Protein AF-A0A8S3RM75-F1 (afdb_monomer_lite)

Structure (mmCIF, N/CA/C/O backbone):
data_AF-A0A8S3RM75-F1
#
_entry.id   AF-A0A8S3RM75-F1
#
loop_
_atom_site.group_PDB
_atom_site.id
_atom_site.type_symbol
_atom_site.label_atom_id
_atom_site.label_alt_id
_atom_site.label_comp_id
_atom_site.label_asym_id
_atom_site.label_entity_id
_atom_site.label_seq_id
_atom_site.pdbx_PDB_ins_code
_atom_site.Cartn_x
_atom_site.Cartn_y
_atom_site.Cartn_z
_atom_site.occupancy
_atom_site.B_iso_or_equiv
_atom_site.auth_seq_id
_atom_site.auth_comp_id
_atom_site.auth_asym_id
_atom_site.auth_atom_id
_atom_site.pdbx_PDB_model_num
ATOM 1 N N . MET A 1 1 ? 49.505 -26.126 -77.602 1.00 36.19 1 MET A N 1
ATOM 2 C CA . MET A 1 1 ? 48.313 -25.253 -77.655 1.00 36.19 1 MET A CA 1
ATOM 3 C C . MET A 1 1 ? 48.632 -23.979 -76.898 1.00 36.19 1 MET A C 1
ATOM 5 O O . MET A 1 1 ? 48.982 -24.047 -75.727 1.00 36.19 1 MET A O 1
ATOM 9 N N . ASN A 1 2 ? 48.641 -22.866 -77.628 1.00 27.34 2 ASN A N 1
ATOM 10 C CA . ASN A 1 2 ? 49.117 -21.556 -77.194 1.00 27.34 2 ASN A CA 1
ATOM 11 C C . ASN A 1 2 ? 48.317 -21.033 -75.998 1.00 27.34 2 ASN A C 1
ATOM 13 O O . ASN A 1 2 ? 47.101 -20.879 -76.086 1.00 27.34 2 ASN A O 1
ATOM 17 N N . ARG A 1 3 ? 49.011 -20.732 -74.896 1.00 32.75 3 ARG A N 1
ATOM 18 C CA . ARG A 1 3 ? 48.479 -19.876 -73.835 1.00 32.75 3 ARG A CA 1
ATOM 19 C C . ARG A 1 3 ? 48.578 -18.444 -74.331 1.00 32.75 3 ARG A C 1
ATOM 21 O O . ARG A 1 3 ? 49.655 -17.859 -74.346 1.00 32.75 3 ARG A O 1
ATOM 28 N N . THR A 1 4 ? 47.458 -17.922 -74.801 1.00 29.19 4 THR A N 1
ATOM 29 C CA . THR A 1 4 ? 47.320 -16.522 -75.182 1.00 29.19 4 THR A CA 1
ATOM 30 C C . THR A 1 4 ? 47.395 -15.688 -73.907 1.00 29.19 4 THR A C 1
ATOM 32 O O . THR A 1 4 ? 46.427 -15.593 -73.157 1.00 29.19 4 THR A O 1
ATOM 35 N N . GLU A 1 5 ? 48.566 -15.124 -73.627 1.00 35.59 5 GLU A N 1
ATOM 36 C CA . GLU A 1 5 ? 48.730 -14.087 -72.613 1.00 35.59 5 GLU A CA 1
ATOM 37 C C . GLU A 1 5 ? 47.936 -12.858 -73.064 1.00 35.59 5 GLU A C 1
ATOM 39 O O . GLU A 1 5 ? 48.345 -12.100 -73.943 1.00 35.59 5 GLU A O 1
ATOM 44 N N . HIS A 1 6 ? 46.746 -12.674 -72.495 1.00 33.03 6 HIS A N 1
ATOM 45 C CA . HIS A 1 6 ? 46.029 -11.410 -72.580 1.00 33.03 6 HIS A CA 1
ATOM 46 C C . HIS A 1 6 ? 46.728 -10.408 -71.666 1.00 33.03 6 HIS A C 1
ATOM 48 O O . HIS A 1 6 ? 46.368 -10.222 -70.505 1.00 33.03 6 HIS A O 1
ATOM 54 N N . ILE A 1 7 ? 47.763 -9.768 -72.209 1.00 32.81 7 ILE A N 1
ATOM 55 C CA . ILE A 1 7 ? 48.324 -8.542 -71.654 1.00 32.81 7 ILE A CA 1
ATOM 56 C C . ILE A 1 7 ? 47.269 -7.456 -71.868 1.00 32.81 7 ILE A C 1
ATOM 58 O O . ILE A 1 7 ? 47.219 -6.790 -72.901 1.00 32.81 7 ILE A O 1
ATOM 62 N N . ILE A 1 8 ? 46.383 -7.303 -70.887 1.00 35.50 8 ILE A N 1
ATOM 63 C CA . ILE A 1 8 ? 45.520 -6.133 -70.796 1.00 35.50 8 ILE A CA 1
ATOM 64 C C . ILE A 1 8 ? 46.439 -4.969 -70.418 1.00 35.50 8 ILE A C 1
ATOM 66 O O . ILE A 1 8 ? 46.885 -4.853 -69.276 1.00 35.50 8 ILE A O 1
ATOM 70 N N . ILE A 1 9 ? 46.757 -4.113 -71.390 1.00 36.91 9 ILE A N 1
ATOM 71 C CA . ILE A 1 9 ? 47.415 -2.828 -71.143 1.00 36.91 9 ILE A CA 1
ATOM 72 C C . ILE A 1 9 ? 46.389 -1.942 -70.424 1.00 36.91 9 ILE A C 1
ATOM 74 O O . ILE A 1 9 ? 45.622 -1.214 -71.050 1.00 36.91 9 ILE A O 1
ATOM 78 N N . MET A 1 10 ? 46.320 -2.055 -69.095 1.00 39.50 10 MET A N 1
ATOM 79 C CA . MET A 1 10 ? 45.480 -1.198 -68.260 1.00 39.50 10 MET A CA 1
ATOM 80 C C . MET A 1 10 ? 46.246 0.064 -67.871 1.00 39.50 10 MET A C 1
ATOM 82 O O . MET A 1 10 ? 47.375 0.025 -67.384 1.00 39.50 10 MET A O 1
ATOM 86 N N . ASN A 1 11 ? 45.590 1.194 -68.107 1.00 36.31 11 ASN A N 1
ATOM 87 C CA . ASN A 1 11 ? 46.058 2.544 -67.836 1.00 36.31 11 ASN A CA 1
ATOM 88 C C . ASN A 1 11 ? 46.536 2.681 -66.371 1.00 36.31 11 ASN A C 1
ATOM 90 O O . ASN A 1 11 ? 45.798 2.380 -65.436 1.00 36.31 11 ASN A O 1
ATOM 94 N N . VAL A 1 12 ? 47.778 3.129 -66.164 1.00 42.06 12 VAL A N 1
ATOM 95 C CA . VAL A 1 12 ? 48.556 2.998 -64.905 1.00 42.06 12 VAL A CA 1
ATOM 96 C C . VAL A 1 12 ? 48.088 3.935 -63.775 1.00 42.06 12 VAL A C 1
ATOM 98 O O . VAL A 1 12 ? 48.663 3.968 -62.688 1.00 42.06 12 VAL A O 1
ATOM 101 N N . ASN A 1 13 ? 46.996 4.669 -63.955 1.00 46.19 13 ASN A N 1
ATOM 102 C CA . ASN A 1 13 ? 46.510 5.590 -62.936 1.00 46.19 13 ASN A CA 1
ATOM 103 C C . ASN A 1 13 ? 45.417 4.943 -62.076 1.00 46.19 13 ASN A C 1
ATOM 105 O O . ASN A 1 13 ? 44.232 5.201 -62.248 1.00 46.19 13 ASN A O 1
ATOM 109 N N . LYS A 1 14 ? 45.898 4.179 -61.081 1.00 55.38 14 LYS A N 1
ATOM 110 C CA . LYS A 1 14 ? 45.198 3.628 -59.902 1.00 55.38 14 LYS A CA 1
ATOM 111 C C . LYS A 1 14 ? 44.323 2.389 -60.171 1.00 55.38 14 LYS A C 1
ATOM 113 O O . LYS A 1 14 ? 43.142 2.486 -60.475 1.00 55.38 14 LYS A O 1
ATOM 118 N N . PHE A 1 15 ? 44.912 1.207 -59.979 1.00 58.75 15 PHE A N 1
ATOM 119 C CA . PHE A 1 15 ? 44.198 -0.073 -59.964 1.00 58.75 15 PHE A CA 1
ATOM 120 C C . PHE A 1 15 ? 43.563 -0.303 -58.583 1.00 58.75 15 PHE A C 1
ATOM 122 O O . PHE A 1 15 ? 44.278 -0.343 -57.579 1.00 58.75 15 PHE A O 1
ATOM 129 N N . TYR A 1 16 ? 42.239 -0.454 -58.542 1.00 64.81 16 TYR A N 1
ATOM 130 C CA . TYR A 1 16 ? 41.467 -0.733 -57.334 1.00 64.81 16 TYR A CA 1
ATOM 131 C C . TYR A 1 16 ? 40.739 -2.068 -57.502 1.00 64.81 16 TYR A C 1
ATOM 133 O O . TYR A 1 16 ? 39.819 -2.168 -58.309 1.00 64.81 16 TYR A O 1
ATOM 141 N N . ALA A 1 17 ? 41.132 -3.082 -56.737 1.00 67.62 17 ALA A N 1
ATOM 142 C CA . ALA A 1 17 ? 40.442 -4.370 -56.712 1.00 67.62 17 ALA A CA 1
ATOM 143 C C . ALA A 1 17 ? 40.294 -4.853 -55.271 1.00 67.62 17 ALA A C 1
ATOM 145 O O . ALA A 1 17 ? 41.175 -4.617 -54.436 1.00 67.62 17 ALA A O 1
ATOM 146 N N . GLN A 1 18 ? 39.191 -5.530 -54.967 1.00 75.25 18 GLN A N 1
ATOM 147 C CA . GLN A 1 18 ? 39.001 -6.164 -53.667 1.00 75.25 18 GLN A CA 1
ATOM 148 C C . GLN A 1 18 ? 39.421 -7.621 -53.751 1.00 75.25 18 GLN A C 1
ATOM 150 O O . GLN A 1 18 ? 38.983 -8.364 -54.627 1.00 75.25 18 GLN A O 1
ATOM 155 N N . CYS A 1 19 ? 40.295 -8.015 -52.831 1.00 81.56 19 CYS A N 1
ATOM 156 C CA . CYS A 1 19 ? 40.658 -9.407 -52.637 1.00 81.56 19 CYS A CA 1
ATOM 157 C C . CYS A 1 19 ? 39.540 -10.078 -51.838 1.00 81.56 19 CYS A C 1
ATOM 159 O O . CYS A 1 19 ? 39.381 -9.786 -50.652 1.00 81.56 19 CYS A O 1
ATOM 161 N N . VAL A 1 20 ? 38.782 -10.971 -52.477 1.00 78.69 20 VAL A N 1
ATOM 162 C CA . VAL A 1 20 ? 37.609 -11.624 -51.871 1.00 78.69 20 VAL A CA 1
ATOM 163 C C . VAL A 1 20 ? 38.023 -12.503 -50.688 1.00 78.69 20 VAL A C 1
ATOM 165 O O . VAL A 1 20 ? 37.346 -12.532 -49.669 1.00 78.69 20 VAL A O 1
ATOM 168 N N . SER A 1 21 ? 39.189 -13.152 -50.764 1.00 80.94 21 SER A N 1
ATOM 169 C CA . SER A 1 21 ? 39.693 -14.031 -49.698 1.00 80.94 21 SER A CA 1
ATOM 170 C C . SER A 1 21 ? 40.115 -13.309 -48.419 1.00 80.94 21 SER A C 1
ATOM 172 O O . SER A 1 21 ? 40.226 -13.946 -47.379 1.00 80.94 21 SER A O 1
ATOM 174 N N . THR A 1 22 ? 40.405 -12.007 -48.483 1.00 79.94 22 THR A N 1
ATOM 175 C CA . THR A 1 22 ? 40.829 -11.230 -47.303 1.00 79.94 22 THR A CA 1
ATOM 176 C C . THR A 1 22 ? 39.875 -10.097 -46.964 1.00 79.94 22 THR A C 1
ATOM 178 O O . THR A 1 22 ? 40.182 -9.324 -46.065 1.00 79.94 22 THR A O 1
ATOM 181 N N . ASP A 1 23 ? 38.795 -9.953 -47.732 1.00 76.81 23 ASP A N 1
ATOM 182 C CA . ASP A 1 23 ? 37.805 -8.882 -47.632 1.00 76.81 23 ASP A CA 1
ATOM 183 C C . ASP A 1 23 ? 38.414 -7.468 -47.512 1.00 76.81 23 ASP A C 1
ATOM 185 O O . ASP A 1 23 ? 38.009 -6.632 -46.710 1.00 76.81 23 ASP A O 1
ATOM 189 N N . MET A 1 24 ? 39.469 -7.203 -48.294 1.00 76.19 24 MET A N 1
ATOM 190 C CA . MET A 1 24 ? 40.194 -5.928 -48.255 1.00 76.19 24 MET A CA 1
ATOM 191 C C . MET A 1 24 ? 40.410 -5.354 -49.650 1.00 76.19 24 MET A C 1
ATOM 193 O O . MET A 1 24 ? 40.792 -6.061 -50.588 1.00 76.19 24 MET A O 1
ATOM 197 N N . VAL A 1 25 ? 40.262 -4.033 -49.755 1.00 75.19 25 VAL A N 1
ATOM 198 C CA . VAL A 1 25 ? 40.605 -3.260 -50.952 1.00 75.19 25 VAL A CA 1
ATOM 199 C C . VAL A 1 25 ? 42.125 -3.155 -51.095 1.00 75.19 25 VAL A C 1
ATOM 201 O O . VAL A 1 25 ? 42.833 -2.790 -50.153 1.00 75.19 25 VAL A O 1
ATOM 204 N N . ARG A 1 26 ? 42.645 -3.444 -52.291 1.00 74.19 26 ARG A N 1
ATOM 205 C CA . ARG A 1 26 ? 44.071 -3.354 -52.626 1.00 74.19 26 ARG A CA 1
ATOM 206 C C . ARG A 1 26 ? 44.306 -2.291 -53.702 1.00 74.19 26 ARG A C 1
ATOM 208 O O . ARG A 1 26 ? 43.559 -2.191 -54.668 1.00 74.19 26 ARG A O 1
ATOM 215 N N . PHE A 1 27 ? 45.368 -1.507 -53.509 1.00 60.34 27 PHE A N 1
ATOM 216 C CA . PHE A 1 27 ? 45.660 -0.282 -54.273 1.00 60.34 27 PHE A CA 1
ATOM 217 C C . PHE A 1 27 ? 46.875 -0.382 -55.206 1.00 60.34 27 PHE A C 1
ATOM 219 O O . PHE A 1 27 ? 47.250 0.597 -55.851 1.00 60.34 27 PHE A O 1
ATOM 226 N N . GLN A 1 28 ? 47.557 -1.529 -55.246 1.00 63.09 28 GLN A N 1
ATOM 227 C CA . GLN A 1 28 ? 48.797 -1.677 -56.004 1.00 63.09 28 GLN A CA 1
ATOM 228 C C . GLN A 1 28 ? 48.881 -3.043 -56.670 1.00 63.09 28 GLN A C 1
ATOM 230 O O . GLN A 1 28 ? 48.746 -4.072 -56.005 1.00 63.09 28 GLN A O 1
ATOM 235 N N . LEU A 1 29 ? 49.219 -3.033 -57.963 1.00 65.81 29 LEU A N 1
ATOM 236 C CA . LEU A 1 29 ? 49.441 -4.229 -58.777 1.00 65.81 29 LEU A CA 1
ATOM 237 C C . LEU A 1 29 ? 50.431 -5.192 -58.104 1.00 65.81 29 LEU A C 1
ATOM 239 O O . LEU A 1 29 ? 50.182 -6.386 -58.065 1.00 65.81 29 LEU A O 1
ATOM 243 N N . LYS A 1 30 ? 51.481 -4.666 -57.450 1.00 66.69 30 LYS A N 1
ATOM 244 C CA . LYS A 1 30 ? 52.469 -5.472 -56.713 1.00 66.69 30 LYS A CA 1
ATOM 245 C C . LYS A 1 30 ? 51.858 -6.355 -55.623 1.00 66.69 30 LYS A C 1
ATOM 247 O O . LYS A 1 30 ? 52.369 -7.440 -55.398 1.00 66.69 30 LYS A O 1
ATOM 252 N N . CYS A 1 31 ? 50.801 -5.918 -54.939 1.00 68.12 31 CYS A N 1
ATOM 253 C CA . CYS A 1 31 ? 50.149 -6.713 -53.892 1.00 68.12 31 CYS A CA 1
ATOM 254 C C . CYS A 1 31 ? 49.250 -7.807 -54.493 1.00 68.12 31 CYS A C 1
ATOM 256 O O . CYS A 1 31 ? 49.208 -8.925 -53.986 1.00 68.12 31 CYS A O 1
ATOM 258 N N . VAL A 1 32 ? 48.596 -7.493 -55.615 1.00 66.19 32 VAL A N 1
ATOM 259 C CA . VAL A 1 32 ? 47.771 -8.423 -56.402 1.00 66.19 32 VAL A CA 1
ATOM 260 C C . VAL A 1 32 ? 48.637 -9.519 -57.027 1.00 66.19 32 VAL A C 1
ATOM 262 O O . VAL A 1 32 ? 48.288 -10.687 -56.953 1.00 66.19 32 VAL A O 1
ATOM 265 N N . THR A 1 33 ? 49.804 -9.169 -57.573 1.00 67.69 33 THR A N 1
ATOM 266 C CA . THR A 1 33 ? 50.677 -10.096 -58.309 1.00 67.69 33 THR A CA 1
ATOM 267 C C . THR A 1 33 ? 51.739 -10.793 -57.453 1.00 67.69 33 THR A C 1
ATOM 269 O O . THR A 1 33 ? 52.524 -11.556 -58.004 1.00 67.69 33 THR A O 1
ATOM 272 N N . SER A 1 34 ? 51.822 -10.531 -56.140 1.00 74.56 34 SER A N 1
ATOM 273 C CA . SER A 1 34 ? 52.778 -11.214 -55.245 1.00 74.56 34 SER A CA 1
ATOM 274 C C . SER A 1 34 ? 52.081 -11.933 -54.092 1.00 74.56 34 SER A C 1
ATOM 276 O O . SER A 1 34 ? 51.972 -13.153 -54.104 1.00 74.56 34 SER A O 1
ATOM 278 N N . THR A 1 35 ? 51.568 -11.191 -53.113 1.00 69.50 35 THR A N 1
ATOM 279 C CA . THR A 1 35 ? 50.985 -11.732 -51.878 1.00 69.50 35 THR A CA 1
ATOM 280 C C . THR A 1 35 ? 49.595 -12.327 -52.062 1.00 69.50 35 THR A C 1
ATOM 282 O O . THR A 1 35 ? 49.192 -13.175 -51.274 1.00 69.50 35 THR A O 1
ATOM 285 N N . HIS A 1 36 ? 48.863 -11.892 -53.085 1.00 72.75 36 HIS A N 1
ATOM 286 C CA . HIS A 1 36 ? 47.494 -12.333 -53.351 1.00 72.75 36 HIS A CA 1
ATOM 287 C C . HIS A 1 36 ? 47.322 -12.913 -54.760 1.00 72.75 36 HIS A C 1
ATOM 289 O O . HIS A 1 36 ? 46.214 -12.940 -55.279 1.00 72.75 36 HIS A O 1
ATOM 295 N N . TYR A 1 37 ? 48.408 -13.402 -55.368 1.00 74.25 37 TYR A N 1
ATOM 296 C CA . TYR A 1 37 ? 48.423 -13.907 -56.746 1.00 74.25 37 TYR A CA 1
ATOM 297 C C . TYR A 1 37 ? 47.394 -15.022 -57.010 1.00 74.25 37 TYR A C 1
ATOM 299 O O . TYR A 1 37 ? 46.843 -15.103 -58.104 1.00 74.25 37 TYR A O 1
ATOM 307 N N . THR A 1 38 ? 47.110 -15.861 -56.012 1.00 77.88 38 THR A N 1
ATOM 308 C CA . THR A 1 38 ? 46.146 -16.968 -56.115 1.00 77.88 38 THR A CA 1
ATOM 309 C C . THR A 1 38 ? 44.732 -16.601 -55.669 1.00 77.88 38 THR A C 1
ATOM 311 O O . THR A 1 38 ? 43.843 -17.450 -55.711 1.00 77.88 38 THR A O 1
ATOM 314 N N . HIS A 1 39 ? 44.506 -15.376 -55.192 1.00 80.69 39 HIS A N 1
ATOM 315 C CA . HIS A 1 39 ? 43.221 -14.999 -54.620 1.00 80.69 39 HIS A CA 1
ATOM 316 C C . HIS A 1 39 ? 42.253 -14.519 -55.714 1.00 80.69 39 HIS A C 1
ATOM 318 O O . HIS A 1 39 ? 42.669 -13.814 -56.634 1.00 80.69 39 HIS A O 1
ATOM 324 N N . PRO A 1 40 ? 40.953 -14.848 -55.622 1.00 75.38 40 PRO A N 1
ATOM 325 C CA . PRO A 1 40 ? 39.934 -14.235 -56.459 1.00 75.38 40 PRO A CA 1
ATOM 326 C C . PRO A 1 40 ? 39.806 -12.737 -56.151 1.00 75.38 40 PRO A C 1
ATOM 328 O O . PRO A 1 40 ? 39.724 -12.320 -54.989 1.00 75.38 40 PRO A O 1
ATOM 331 N N . PHE A 1 41 ? 39.763 -11.936 -57.215 1.00 75.25 41 PHE A N 1
ATOM 332 C CA . PHE A 1 41 ? 39.537 -10.497 -57.152 1.00 75.25 41 PHE A CA 1
ATOM 333 C C . PHE A 1 41 ? 38.218 -10.140 -57.817 1.00 75.25 41 PHE A C 1
ATOM 335 O O . PHE A 1 41 ? 37.851 -10.714 -58.841 1.00 75.25 41 PHE A O 1
ATOM 342 N N . SER A 1 42 ? 37.547 -9.149 -57.250 1.00 77.56 42 SER A N 1
ATOM 343 C CA . SER A 1 42 ? 36.308 -8.596 -57.783 1.00 77.56 42 SER A CA 1
ATOM 344 C C . SER A 1 42 ? 36.468 -7.106 -58.047 1.00 77.56 42 SER A C 1
ATOM 346 O O . SER A 1 42 ? 37.302 -6.430 -57.425 1.00 77.56 42 SER A O 1
ATOM 348 N N . GLU A 1 43 ? 35.664 -6.596 -58.978 1.00 77.56 43 GLU A N 1
ATOM 349 C CA . GLU A 1 43 ? 35.652 -5.178 -59.298 1.00 77.56 43 GLU A CA 1
ATOM 350 C C . GLU A 1 43 ? 35.151 -4.377 -58.090 1.00 77.56 43 GLU A C 1
ATOM 352 O O . GLU A 1 43 ? 34.126 -4.688 -57.479 1.00 77.56 43 GLU A O 1
ATOM 357 N N . ILE A 1 44 ? 35.905 -3.344 -57.709 1.00 76.69 44 ILE A 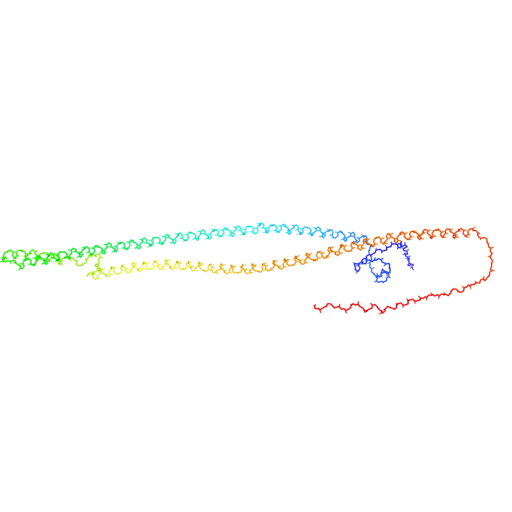N 1
ATOM 358 C CA . ILE A 1 44 ? 35.609 -2.572 -56.499 1.00 76.69 44 ILE A CA 1
ATOM 359 C C . ILE A 1 44 ? 34.265 -1.840 -56.593 1.00 76.69 44 ILE A C 1
ATOM 361 O O . ILE A 1 44 ? 33.600 -1.635 -55.584 1.00 76.69 44 ILE A O 1
ATOM 365 N N . THR A 1 45 ? 33.868 -1.441 -57.800 1.00 75.94 45 THR A N 1
ATOM 366 C CA . THR A 1 45 ? 32.624 -0.719 -58.086 1.00 75.94 45 THR A CA 1
ATOM 367 C C . THR A 1 45 ? 31.413 -1.566 -57.705 1.00 75.94 45 THR A C 1
ATOM 369 O O . THR A 1 45 ? 30.551 -1.093 -56.965 1.00 75.94 45 THR A O 1
ATOM 372 N N . GLU A 1 46 ? 31.390 -2.834 -58.115 1.00 77.56 46 GLU A N 1
ATOM 373 C CA . GLU A 1 46 ? 30.315 -3.779 -57.807 1.00 77.56 46 GLU A CA 1
ATOM 374 C C . GLU A 1 46 ? 30.217 -4.079 -56.307 1.00 77.56 46 GLU A C 1
ATOM 376 O O . GLU A 1 46 ? 29.120 -4.061 -55.742 1.00 77.56 46 GLU A O 1
ATOM 381 N N . ILE A 1 47 ? 31.351 -4.288 -55.625 1.00 77.81 47 ILE A N 1
ATOM 382 C CA . ILE A 1 47 ? 31.320 -4.580 -54.185 1.00 77.81 47 ILE A CA 1
ATOM 383 C C . ILE A 1 47 ? 30.943 -3.348 -53.369 1.00 77.81 47 ILE A C 1
ATOM 385 O O . ILE A 1 47 ? 30.146 -3.459 -52.442 1.00 77.81 47 ILE A O 1
ATOM 389 N N . VAL A 1 48 ? 31.428 -2.158 -53.732 1.00 79.75 48 VAL A N 1
ATOM 390 C CA . VAL A 1 48 ? 31.018 -0.916 -53.063 1.00 79.75 48 VAL A CA 1
ATOM 391 C C . VAL A 1 48 ? 29.513 -0.691 -53.209 1.00 79.75 48 VAL A C 1
ATOM 393 O O . VAL A 1 48 ? 28.870 -0.289 -52.241 1.00 79.75 48 VAL A O 1
ATOM 396 N N . VAL A 1 49 ? 28.925 -0.973 -54.377 1.00 82.75 49 VAL A N 1
ATOM 397 C CA . VAL A 1 49 ? 27.467 -0.894 -54.569 1.00 82.75 49 VAL A CA 1
ATOM 398 C C . VAL A 1 49 ? 26.744 -1.916 -53.687 1.00 82.75 49 VAL A C 1
ATOM 400 O O . VAL A 1 49 ? 25.797 -1.544 -52.992 1.00 82.75 49 VAL A O 1
ATOM 403 N N . LYS A 1 50 ? 27.212 -3.169 -53.652 1.00 84.44 50 LYS A N 1
ATOM 404 C CA . LYS A 1 50 ? 26.616 -4.241 -52.841 1.00 84.44 50 LYS A CA 1
ATOM 405 C C . LYS A 1 50 ? 26.692 -3.960 -51.336 1.00 84.44 50 LYS A C 1
ATOM 407 O O . LYS A 1 50 ? 25.680 -4.063 -50.648 1.00 84.44 50 LYS A O 1
ATOM 412 N N . GLU A 1 51 ? 27.851 -3.554 -50.825 1.00 83.44 51 GLU A N 1
ATOM 413 C CA . GLU A 1 51 ? 28.034 -3.220 -49.407 1.00 83.44 51 GLU A CA 1
ATOM 414 C C . GLU A 1 51 ? 27.274 -1.951 -49.019 1.00 83.44 51 GLU A C 1
ATOM 416 O O . GLU A 1 51 ? 26.686 -1.887 -47.942 1.00 83.44 51 GLU A O 1
ATOM 421 N N . ARG A 1 52 ? 27.190 -0.954 -49.911 1.00 87.81 52 ARG A N 1
ATOM 422 C CA . ARG A 1 52 ? 26.357 0.232 -49.676 1.00 87.81 52 ARG A CA 1
ATOM 423 C C . ARG A 1 52 ? 24.873 -0.123 -49.604 1.00 87.81 52 ARG A C 1
ATOM 425 O O . ARG A 1 52 ? 24.167 0.440 -48.769 1.00 87.81 52 ARG A O 1
ATOM 432 N N . GLN A 1 53 ? 24.407 -1.041 -50.448 1.00 90.62 53 GLN A N 1
ATOM 433 C CA . GLN A 1 53 ? 23.029 -1.525 -50.418 1.00 90.62 53 GLN A CA 1
ATOM 434 C C . GLN A 1 53 ? 22.743 -2.307 -49.128 1.00 90.62 53 GLN A C 1
ATOM 436 O O . GLN A 1 53 ? 21.783 -1.991 -48.432 1.00 90.62 53 GLN A O 1
ATOM 441 N N . LYS A 1 54 ? 23.633 -3.225 -48.738 1.00 91.12 54 LYS A N 1
ATOM 442 C CA . LYS A 1 54 ? 23.543 -3.968 -47.472 1.00 91.12 54 LYS A CA 1
ATOM 443 C C . LYS A 1 54 ? 23.560 -3.043 -46.251 1.00 91.12 54 LYS A C 1
ATOM 445 O O . LYS A 1 54 ? 22.768 -3.207 -45.329 1.00 91.12 54 LYS A O 1
ATOM 450 N N . ALA A 1 55 ? 24.424 -2.028 -46.246 1.00 87.62 55 ALA A N 1
ATOM 451 C CA . ALA A 1 55 ? 24.454 -1.022 -45.188 1.00 87.62 55 ALA A CA 1
ATOM 452 C C . ALA A 1 55 ? 23.147 -0.217 -45.130 1.00 87.62 55 ALA A C 1
ATOM 454 O O . ALA A 1 55 ? 22.663 0.082 -44.041 1.00 87.62 55 ALA A O 1
ATOM 455 N N . LYS A 1 56 ? 22.555 0.110 -46.286 1.00 91.38 56 LYS A N 1
ATOM 456 C CA . LYS A 1 56 ? 21.261 0.797 -46.360 1.00 91.38 56 LYS A CA 1
ATOM 457 C C . LYS A 1 56 ? 20.134 -0.064 -45.782 1.00 91.38 56 LYS A C 1
ATOM 459 O O . LYS A 1 56 ? 19.350 0.447 -44.992 1.00 91.38 56 LYS A O 1
ATOM 464 N N . GLU A 1 57 ? 20.087 -1.347 -46.128 1.00 93.56 57 GLU A N 1
ATOM 465 C CA . GLU A 1 57 ? 19.115 -2.309 -45.588 1.00 93.56 57 GLU A CA 1
ATOM 466 C C . GLU A 1 57 ? 19.256 -2.462 -44.069 1.00 93.56 57 GLU A C 1
ATOM 468 O O . GLU A 1 57 ? 18.271 -2.318 -43.348 1.00 93.56 57 GLU A O 1
ATOM 473 N N . ASN A 1 58 ? 20.485 -2.623 -43.566 1.00 91.06 58 ASN A N 1
ATOM 474 C CA . ASN A 1 58 ? 20.752 -2.697 -42.127 1.00 91.06 58 ASN A CA 1
ATOM 475 C C . ASN A 1 58 ? 20.329 -1.419 -41.384 1.00 91.06 58 ASN A C 1
ATOM 477 O O . ASN A 1 58 ? 19.821 -1.491 -40.267 1.00 91.06 58 ASN A O 1
ATOM 481 N N . ILE A 1 59 ? 20.549 -0.239 -41.977 1.00 90.94 59 ILE A N 1
ATOM 482 C CA . ILE A 1 59 ? 20.127 1.037 -41.383 1.00 90.94 59 ILE A CA 1
ATOM 483 C C . ILE A 1 59 ? 18.600 1.126 -41.319 1.00 90.94 59 ILE A C 1
ATOM 485 O O . ILE A 1 59 ? 18.075 1.563 -40.299 1.00 90.94 59 ILE A O 1
ATOM 489 N N . GLU A 1 60 ? 17.887 0.718 -42.370 1.00 91.44 60 GLU A N 1
ATOM 490 C CA . GLU A 1 60 ? 16.420 0.701 -42.354 1.00 91.44 60 GLU A CA 1
ATOM 491 C C . GLU A 1 60 ? 15.871 -0.298 -41.326 1.00 91.44 60 GLU A C 1
ATOM 493 O O . GLU A 1 60 ? 14.973 0.044 -40.561 1.00 91.44 60 GLU A O 1
ATOM 498 N N . GLU A 1 61 ? 16.466 -1.488 -41.204 1.00 92.00 61 GLU A N 1
ATOM 499 C CA . GLU A 1 61 ? 16.083 -2.448 -40.161 1.00 92.00 61 GLU A CA 1
ATOM 500 C C . GLU A 1 61 ? 16.317 -1.884 -38.748 1.00 92.00 61 GLU A C 1
ATOM 502 O O . GLU A 1 61 ? 15.471 -2.024 -37.861 1.00 92.00 61 GLU A O 1
ATOM 507 N N . LEU A 1 62 ? 17.450 -1.208 -38.523 1.00 90.00 62 LEU A N 1
ATOM 508 C CA . LEU A 1 62 ? 17.749 -0.576 -37.238 1.00 90.00 62 LEU A CA 1
ATOM 509 C C . LEU A 1 62 ? 16.786 0.566 -36.909 1.00 90.00 62 LEU A C 1
ATOM 511 O O . LEU A 1 62 ? 16.402 0.696 -35.748 1.00 90.00 62 LEU A O 1
ATOM 515 N N . LYS A 1 63 ? 16.364 1.361 -37.899 1.00 91.50 63 LYS A N 1
ATOM 516 C CA . LYS A 1 63 ? 15.338 2.396 -37.698 1.00 91.50 63 LYS A CA 1
ATOM 517 C C . LYS A 1 63 ? 14.020 1.785 -37.236 1.00 91.50 63 LYS A C 1
ATOM 519 O O . LYS A 1 63 ? 13.498 2.210 -36.213 1.00 91.50 63 LYS A O 1
ATOM 524 N N . LEU A 1 64 ? 13.553 0.727 -37.904 1.00 91.06 64 LEU A N 1
ATOM 525 C CA . LEU A 1 64 ? 12.330 0.023 -37.505 1.00 91.06 64 LEU A CA 1
ATOM 526 C C . LEU A 1 64 ? 12.423 -0.527 -36.072 1.00 91.06 64 LEU A C 1
ATOM 528 O O . LEU A 1 64 ? 11.462 -0.443 -35.308 1.00 91.06 64 LEU A O 1
ATOM 532 N N . LYS A 1 65 ? 13.588 -1.059 -35.676 1.00 90.06 65 LYS A N 1
ATOM 533 C CA . LYS A 1 65 ? 13.824 -1.516 -34.295 1.00 90.06 65 LYS A CA 1
ATOM 534 C C . LYS A 1 65 ? 13.807 -0.364 -33.292 1.00 90.06 65 LYS A C 1
ATOM 536 O O . LYS A 1 65 ? 13.244 -0.526 -32.213 1.00 90.06 65 LYS A O 1
ATOM 541 N N . ILE A 1 66 ? 14.400 0.781 -33.630 1.00 89.31 66 ILE A N 1
ATOM 542 C CA . ILE A 1 66 ? 14.370 1.979 -32.782 1.00 89.31 66 ILE A CA 1
ATOM 543 C C . ILE A 1 66 ? 12.927 2.462 -32.599 1.00 89.31 66 ILE A C 1
ATOM 545 O O . ILE A 1 66 ? 12.516 2.674 -31.462 1.00 89.31 66 ILE A O 1
ATOM 549 N N . ASP A 1 67 ? 12.138 2.537 -33.671 1.00 89.50 67 ASP A N 1
ATOM 550 C CA . ASP A 1 67 ? 10.736 2.967 -33.606 1.00 89.50 67 ASP A CA 1
ATOM 551 C C . ASP A 1 67 ? 9.887 2.021 -32.737 1.00 89.50 67 ASP A C 1
ATOM 553 O O . ASP A 1 67 ? 9.063 2.461 -31.927 1.00 89.50 67 ASP A O 1
ATOM 557 N N . ALA A 1 68 ? 10.130 0.709 -32.838 1.00 88.69 68 ALA A N 1
ATOM 558 C CA . ALA A 1 68 ? 9.488 -0.285 -31.982 1.00 88.69 68 ALA A CA 1
ATOM 559 C C . ALA A 1 68 ? 9.873 -0.110 -30.502 1.00 88.69 68 ALA A C 1
ATOM 561 O O . ALA A 1 68 ? 9.002 -0.164 -29.631 1.00 88.69 68 ALA A O 1
ATOM 562 N N . ILE A 1 69 ? 11.154 0.145 -30.207 1.00 86.12 69 ILE A N 1
ATOM 563 C CA . ILE A 1 69 ? 11.628 0.421 -28.843 1.00 86.12 69 ILE A CA 1
ATOM 564 C C . ILE A 1 69 ? 10.984 1.698 -28.301 1.00 86.12 69 ILE A C 1
ATOM 566 O O . ILE A 1 69 ? 10.488 1.682 -27.178 1.00 86.12 69 ILE A O 1
ATOM 570 N N . SER A 1 70 ? 10.929 2.777 -29.083 1.00 87.94 70 SER A N 1
ATOM 571 C CA . SER A 1 70 ? 10.283 4.028 -28.669 1.00 87.94 70 SER A CA 1
ATOM 572 C C . SER A 1 70 ? 8.793 3.833 -28.382 1.00 87.94 70 SER A C 1
ATOM 574 O O . SER A 1 70 ? 8.288 4.324 -27.374 1.00 87.94 70 SER A O 1
ATOM 576 N N . THR A 1 71 ? 8.101 3.040 -29.202 1.00 87.88 71 THR A N 1
ATOM 577 C CA . THR A 1 71 ? 6.689 2.696 -28.973 1.00 87.88 71 THR A CA 1
ATOM 578 C C . THR A 1 71 ? 6.507 1.887 -27.684 1.00 87.88 71 THR A C 1
ATOM 580 O O . THR A 1 71 ? 5.589 2.146 -26.904 1.00 87.88 71 THR A O 1
ATOM 583 N N . LEU A 1 72 ? 7.389 0.917 -27.424 1.00 86.19 72 LEU A N 1
ATOM 584 C CA . LEU A 1 72 ? 7.370 0.131 -26.189 1.00 86.19 72 LEU A CA 1
ATOM 585 C C . LEU A 1 72 ? 7.669 0.990 -24.957 1.00 86.19 72 LEU A C 1
ATOM 587 O O . LEU A 1 72 ? 6.991 0.837 -23.945 1.00 86.19 72 LEU A O 1
ATOM 591 N N . GLN A 1 73 ? 8.634 1.906 -25.042 1.00 79.81 73 GLN A N 1
ATOM 592 C CA . GLN A 1 73 ? 8.955 2.844 -23.964 1.00 79.81 73 GLN A CA 1
ATOM 593 C C . GLN A 1 73 ? 7.745 3.705 -23.598 1.00 79.81 73 GLN A C 1
ATOM 595 O O . GLN A 1 73 ? 7.413 3.817 -22.418 1.00 79.81 73 GLN A O 1
ATOM 600 N N . GLU A 1 74 ? 7.041 4.244 -24.595 1.00 86.12 74 GLU A N 1
ATOM 601 C CA . GLU A 1 74 ? 5.852 5.060 -24.349 1.00 86.12 74 GLU A CA 1
ATOM 602 C C . GLU A 1 74 ? 4.701 4.233 -23.764 1.00 86.12 74 GLU A C 1
ATOM 604 O O . GLU A 1 74 ? 4.023 4.670 -22.831 1.00 86.12 74 GLU A O 1
ATOM 609 N N . LYS A 1 75 ? 4.522 2.992 -24.234 1.00 84.75 75 LYS A N 1
ATOM 610 C CA . LYS A 1 75 ? 3.535 2.061 -23.671 1.00 84.75 75 LYS A CA 1
ATOM 611 C C . LYS A 1 75 ? 3.848 1.707 -22.217 1.00 84.75 75 LYS A C 1
ATOM 613 O O . LYS A 1 75 ? 2.939 1.677 -21.394 1.00 84.75 75 LYS A O 1
ATOM 618 N N . VAL A 1 76 ? 5.114 1.469 -21.874 1.00 80.75 76 VAL A N 1
ATOM 619 C CA . VAL A 1 76 ? 5.533 1.217 -20.486 1.00 80.75 76 VAL A CA 1
ATOM 620 C C . VAL A 1 76 ? 5.270 2.437 -19.612 1.00 80.75 76 VAL A C 1
ATOM 622 O O . VAL A 1 76 ? 4.704 2.305 -18.526 1.00 80.75 76 VAL A O 1
ATOM 625 N N . LYS A 1 77 ? 5.607 3.628 -20.109 1.00 80.94 77 LYS A N 1
ATOM 626 C CA . LYS A 1 77 ? 5.403 4.878 -19.384 1.00 80.94 77 LYS A CA 1
ATOM 627 C C . LYS A 1 77 ? 3.932 5.133 -19.063 1.00 80.94 77 LYS A C 1
ATOM 629 O O . LYS A 1 77 ? 3.576 5.284 -17.900 1.00 80.94 77 LYS A O 1
ATOM 634 N N . THR A 1 78 ? 3.085 5.116 -20.083 1.00 78.50 78 THR A N 1
ATOM 635 C CA . THR A 1 78 ? 1.657 5.442 -19.954 1.00 78.50 78 THR A CA 1
ATOM 636 C C . THR A 1 78 ? 0.852 4.299 -19.342 1.00 78.50 78 THR A C 1
ATOM 638 O O . THR A 1 78 ? 0.094 4.476 -18.397 1.00 78.50 78 THR A O 1
ATOM 641 N N . THR A 1 79 ? 1.017 3.077 -19.846 1.00 77.75 79 THR A N 1
ATOM 642 C CA . THR A 1 79 ? 0.144 1.966 -19.449 1.00 77.75 79 THR A CA 1
ATOM 643 C C . THR A 1 79 ? 0.584 1.358 -18.130 1.00 77.75 79 THR A C 1
ATOM 645 O O . THR A 1 79 ? -0.263 0.999 -17.326 1.00 77.75 79 THR A O 1
ATOM 648 N N . HIS A 1 80 ? 1.885 1.221 -17.878 1.00 74.75 80 HIS A N 1
ATOM 649 C CA . HIS A 1 80 ? 2.336 0.530 -16.674 1.00 74.75 80 HIS A CA 1
ATOM 650 C C . HIS A 1 80 ? 2.577 1.492 -15.517 1.00 74.75 80 HIS A C 1
ATOM 652 O O . HIS A 1 80 ? 1.998 1.276 -14.455 1.00 74.75 80 HIS A O 1
ATOM 658 N N . PHE A 1 81 ? 3.348 2.568 -15.699 1.00 71.38 81 PHE A N 1
ATOM 659 C CA . PHE A 1 81 ? 3.648 3.458 -14.572 1.00 71.38 81 PHE A CA 1
ATOM 660 C C . PHE A 1 81 ? 2.453 4.306 -14.139 1.00 71.38 81 PHE A C 1
ATOM 662 O O . PHE A 1 81 ? 2.152 4.334 -12.946 1.00 71.38 81 PHE A O 1
ATOM 669 N N . GLU A 1 82 ? 1.730 4.947 -15.060 1.00 81.44 82 GLU A N 1
ATOM 670 C CA . GLU A 1 82 ? 0.597 5.799 -14.664 1.00 81.44 82 GLU A CA 1
ATOM 671 C C . GLU A 1 82 ? -0.553 4.977 -14.072 1.00 81.44 82 GLU A C 1
ATOM 673 O O . GLU A 1 82 ? -1.114 5.361 -13.046 1.00 81.44 82 GLU A O 1
ATOM 678 N N . GLN A 1 83 ? -0.868 3.806 -14.642 1.00 79.81 83 GLN A N 1
ATOM 679 C CA . GLN A 1 83 ? -1.895 2.929 -14.068 1.00 79.81 83 GLN A CA 1
ATOM 680 C C . GLN A 1 83 ? -1.474 2.356 -12.716 1.00 79.81 83 GLN A C 1
ATOM 682 O O . GLN A 1 83 ? -2.308 2.257 -11.818 1.00 79.81 83 GLN A O 1
ATOM 687 N N . LEU A 1 84 ? -0.202 1.976 -12.549 1.00 79.50 84 LEU A N 1
ATOM 688 C CA . LEU A 1 84 ? 0.301 1.494 -11.264 1.00 79.50 84 LEU A CA 1
ATOM 689 C C . LEU A 1 84 ? 0.240 2.601 -10.208 1.00 79.50 84 LEU A C 1
ATOM 691 O O . LEU A 1 84 ? -0.222 2.354 -9.098 1.00 79.50 84 LEU A O 1
ATOM 695 N N . HIS A 1 85 ? 0.630 3.825 -10.564 1.00 79.25 85 HIS A N 1
ATOM 696 C CA . HIS A 1 85 ? 0.534 4.981 -9.679 1.00 79.25 85 HIS A CA 1
ATOM 697 C C . HIS A 1 85 ? -0.925 5.296 -9.314 1.00 79.25 85 HIS A C 1
ATOM 699 O O . HIS A 1 85 ? -1.235 5.515 -8.145 1.00 79.25 85 HIS A O 1
ATOM 705 N N . ALA A 1 86 ? -1.844 5.253 -10.285 1.00 83.50 86 ALA A N 1
ATOM 706 C CA . ALA A 1 86 ? -3.272 5.447 -10.041 1.00 83.50 86 ALA A CA 1
ATOM 707 C C . ALA A 1 86 ? -3.852 4.370 -9.107 1.00 83.50 86 ALA A C 1
ATOM 709 O O . ALA A 1 86 ? -4.553 4.704 -8.154 1.00 83.50 86 ALA A O 1
ATOM 710 N N . LYS A 1 87 ? -3.513 3.092 -9.324 1.00 82.38 87 LYS A N 1
ATOM 711 C CA . LYS A 1 87 ? -3.932 1.985 -8.448 1.00 82.38 87 LYS A CA 1
ATOM 712 C C . LYS A 1 87 ? -3.335 2.093 -7.047 1.00 82.38 87 LYS A C 1
ATOM 714 O O . LYS A 1 87 ? -4.035 1.844 -6.072 1.00 82.38 87 LYS A O 1
ATOM 719 N N . SER A 1 88 ? -2.064 2.481 -6.943 1.00 84.38 88 SER A N 1
ATOM 720 C CA . SER A 1 88 ? -1.401 2.722 -5.658 1.00 84.38 88 SER A CA 1
ATOM 721 C C . SER A 1 88 ? -2.121 3.820 -4.875 1.00 84.38 88 SER A C 1
ATOM 723 O O . SER A 1 88 ? -2.502 3.612 -3.726 1.00 84.38 88 SER A O 1
ATOM 725 N N . LYS A 1 89 ? -2.428 4.945 -5.533 1.00 90.12 89 LYS A N 1
ATOM 726 C CA . LYS A 1 89 ? -3.191 6.045 -4.937 1.00 90.12 89 LYS A CA 1
ATOM 727 C C . LYS A 1 89 ? -4.577 5.601 -4.453 1.00 90.12 89 LYS A C 1
ATOM 729 O O . LYS A 1 89 ? -4.931 5.890 -3.318 1.00 90.12 89 LYS A O 1
ATOM 734 N N . GLN A 1 90 ? -5.318 4.847 -5.268 1.00 89.19 90 GLN A N 1
ATOM 735 C CA . GLN A 1 90 ? -6.623 4.296 -4.872 1.00 89.19 90 GLN A CA 1
ATOM 736 C C . GLN A 1 90 ? -6.523 3.364 -3.657 1.00 89.19 90 GLN A C 1
ATOM 738 O O . GLN A 1 90 ? -7.393 3.383 -2.791 1.00 89.19 90 GLN A O 1
ATOM 743 N N . CYS A 1 91 ? -5.466 2.552 -3.580 1.00 83.88 91 CYS A N 1
ATOM 744 C CA . CYS A 1 91 ? -5.234 1.664 -2.444 1.00 83.88 91 CYS A CA 1
ATOM 745 C C . CYS A 1 91 ? -4.972 2.458 -1.155 1.00 83.88 91 CYS A C 1
ATOM 747 O O . CYS A 1 91 ? -5.571 2.166 -0.124 1.00 83.88 91 CYS A O 1
ATOM 749 N N . ILE A 1 92 ? -4.135 3.500 -1.228 1.00 79.44 92 ILE A N 1
ATOM 750 C CA . ILE A 1 92 ? -3.850 4.389 -0.091 1.00 79.44 92 ILE A CA 1
ATOM 751 C C . ILE A 1 92 ? -5.134 5.075 0.388 1.00 79.44 92 ILE A C 1
ATOM 753 O O . ILE A 1 92 ? -5.452 5.008 1.573 1.00 79.44 92 ILE A O 1
ATOM 757 N N . GLU A 1 93 ? -5.915 5.654 -0.527 1.00 89.38 93 GLU A N 1
ATOM 758 C CA . GLU A 1 93 ? -7.198 6.294 -0.201 1.00 89.38 93 GLU A CA 1
ATOM 759 C C . GLU A 1 93 ? -8.175 5.310 0.466 1.00 89.38 93 GLU A C 1
ATOM 761 O O . GLU A 1 93 ? -8.869 5.665 1.420 1.00 89.38 93 GLU A O 1
ATOM 766 N N . HIS A 1 94 ? -8.204 4.052 0.015 1.00 86.56 94 HIS A N 1
ATOM 767 C CA . HIS A 1 94 ? -9.039 3.017 0.621 1.00 86.56 94 HIS A CA 1
ATOM 768 C C . HIS A 1 94 ? -8.578 2.642 2.038 1.00 86.56 94 HIS A C 1
ATOM 770 O O . HIS A 1 94 ? -9.409 2.523 2.938 1.00 86.56 94 HIS A O 1
ATOM 776 N N . ILE A 1 95 ? -7.269 2.500 2.264 1.00 80.38 95 ILE A N 1
ATOM 777 C CA . ILE A 1 95 ? -6.705 2.217 3.594 1.00 80.38 95 ILE A CA 1
ATOM 778 C C . ILE A 1 95 ? -7.013 3.360 4.570 1.00 80.38 95 ILE A C 1
ATOM 780 O O . ILE A 1 95 ? -7.404 3.112 5.713 1.00 80.38 95 ILE A O 1
ATOM 784 N N . GLU A 1 96 ? -6.875 4.611 4.129 1.00 85.19 96 GLU A N 1
ATOM 785 C CA . GLU A 1 96 ? -7.208 5.785 4.941 1.00 85.19 96 GLU A CA 1
ATOM 786 C C . GLU A 1 96 ? -8.699 5.837 5.289 1.00 85.19 96 GLU A C 1
ATOM 788 O O . GLU A 1 96 ? -9.056 6.153 6.426 1.00 85.19 96 GLU A O 1
ATOM 793 N N . PHE A 1 97 ? -9.570 5.499 4.335 1.00 91.31 97 PHE A N 1
ATOM 794 C CA . PHE A 1 97 ? -11.010 5.409 4.561 1.00 91.31 97 PHE A CA 1
ATOM 795 C C . PHE A 1 97 ? -11.352 4.346 5.615 1.00 91.31 97 PHE A C 1
ATOM 797 O O . PHE A 1 97 ? -11.993 4.660 6.615 1.00 91.31 97 PHE A O 1
ATOM 804 N N . VAL A 1 98 ? -10.846 3.118 5.454 1.00 84.31 98 VAL A N 1
ATOM 805 C CA . VAL A 1 98 ? -11.075 2.024 6.415 1.00 84.31 98 VAL A CA 1
ATOM 806 C C . VAL A 1 98 ? -10.536 2.380 7.804 1.00 84.31 98 VAL A C 1
ATOM 808 O O . VAL A 1 98 ? -11.176 2.088 8.812 1.00 84.31 98 VAL A O 1
ATOM 811 N N . SER A 1 99 ? -9.387 3.056 7.875 1.00 80.06 99 SER A N 1
ATOM 812 C CA . SER A 1 99 ? -8.808 3.505 9.147 1.00 80.06 99 SER A CA 1
ATOM 813 C C . SER A 1 99 ? -9.711 4.510 9.870 1.00 80.06 99 SER A C 1
ATOM 815 O O . SER A 1 99 ? -9.895 4.404 11.083 1.00 80.06 99 SER A O 1
ATOM 817 N N . LYS A 1 100 ? -10.319 5.452 9.136 1.00 89.81 100 LYS A N 1
ATOM 818 C CA . LYS A 1 100 ? -11.284 6.414 9.694 1.00 89.81 100 LYS A CA 1
ATOM 819 C C . LYS A 1 100 ? -12.555 5.726 10.190 1.00 89.81 100 LYS A C 1
ATOM 821 O O . LYS A 1 100 ? -13.009 6.032 11.292 1.00 89.81 100 LYS A O 1
ATOM 826 N N . ASP A 1 101 ? -13.088 4.776 9.427 1.00 87.94 101 ASP A N 1
ATOM 827 C CA . ASP A 1 101 ? -14.279 4.013 9.819 1.00 87.94 101 ASP A CA 1
ATOM 828 C C . ASP A 1 101 ? -14.030 3.187 11.090 1.00 87.94 101 ASP A C 1
ATOM 830 O O . ASP A 1 101 ? -14.846 3.186 12.017 1.00 87.94 101 ASP A O 1
ATOM 834 N N . LEU A 1 102 ? -12.868 2.530 11.182 1.00 84.50 102 LEU A N 1
ATOM 835 C CA . LEU A 1 102 ? -12.462 1.796 12.381 1.00 84.50 102 LEU A CA 1
ATOM 836 C C . LEU A 1 102 ? -12.333 2.720 13.591 1.00 84.50 102 LEU A C 1
ATOM 838 O O . LEU A 1 102 ? -12.820 2.383 14.672 1.00 84.50 102 LEU A O 1
ATOM 842 N N . GLN A 1 103 ? -11.719 3.889 13.416 1.00 85.69 103 GLN A N 1
ATOM 843 C CA . GLN A 1 103 ? -11.580 4.861 14.492 1.00 85.69 103 GLN A CA 1
ATOM 844 C C . GLN A 1 103 ? -12.947 5.368 14.974 1.00 85.69 103 GLN A C 1
ATOM 846 O O . GLN A 1 103 ? -13.198 5.372 16.179 1.00 85.69 103 GLN A O 1
ATOM 851 N N . SER A 1 104 ? -13.867 5.672 14.055 1.00 90.00 104 SER A N 1
ATOM 852 C CA . SER A 1 104 ? -15.244 6.047 14.394 1.00 90.00 104 SER A CA 1
ATOM 853 C C . SER A 1 104 ? -15.977 4.935 15.161 1.00 90.00 104 SER A C 1
ATOM 855 O O . SER A 1 104 ? -16.651 5.198 16.159 1.00 90.00 104 SER A O 1
ATOM 857 N N . CYS A 1 105 ? -15.794 3.669 14.768 1.00 88.12 105 CYS A N 1
ATOM 858 C CA . CYS A 1 105 ? -16.373 2.527 15.479 1.00 88.12 105 CYS A CA 1
ATOM 859 C C . CYS A 1 105 ? -15.811 2.378 16.905 1.00 88.12 105 CYS A C 1
ATOM 861 O O . CYS A 1 105 ? -16.563 2.112 17.848 1.00 88.12 105 CYS A O 1
ATOM 863 N N . ILE A 1 106 ? -14.498 2.566 17.079 1.00 84.62 106 ILE A N 1
ATOM 864 C CA . ILE A 1 106 ? -13.839 2.529 18.392 1.00 84.62 106 ILE A CA 1
ATOM 865 C C . ILE A 1 106 ? -14.367 3.654 19.286 1.00 84.62 106 ILE A C 1
ATOM 867 O O . ILE A 1 106 ? -14.704 3.403 20.444 1.00 84.62 106 ILE A O 1
ATOM 871 N N . GLU A 1 107 ? -14.473 4.872 18.758 1.00 87.75 107 GLU A N 1
ATOM 872 C CA . GLU A 1 107 ? -14.991 6.035 19.485 1.00 87.75 107 GLU A CA 1
ATOM 873 C C . GLU A 1 107 ? -16.452 5.834 19.901 1.00 87.75 107 GLU A C 1
ATOM 875 O O . GLU A 1 107 ? -16.790 6.043 21.067 1.00 87.75 107 GLU A O 1
ATOM 880 N N . SER A 1 108 ? -17.296 5.323 19.000 1.00 89.00 108 SER A N 1
ATOM 881 C CA . SER A 1 108 ? -18.689 4.983 19.308 1.00 89.00 108 SER A CA 1
ATOM 882 C C . SER A 1 108 ? -18.791 3.944 20.430 1.00 89.00 108 SER A C 1
ATOM 884 O O . SER A 1 108 ? -19.519 4.153 21.401 1.00 89.00 108 SER A O 1
ATOM 886 N N . LYS A 1 109 ? -18.009 2.857 20.368 1.00 86.44 109 LYS A N 1
ATOM 887 C CA . LYS A 1 109 ? -17.992 1.839 21.434 1.00 86.44 109 LYS A CA 1
ATOM 888 C C . LYS A 1 109 ? -17.481 2.379 22.762 1.00 86.44 109 LYS A C 1
ATOM 890 O O . LYS A 1 109 ? -18.017 2.013 23.806 1.00 86.44 109 LYS A O 1
ATOM 895 N N . ARG A 1 110 ? -16.456 3.234 22.736 1.00 84.44 110 ARG A N 1
ATOM 896 C CA . ARG A 1 110 ? -15.952 3.901 23.940 1.00 84.44 110 ARG A CA 1
ATOM 897 C C . ARG A 1 110 ? -17.036 4.783 24.557 1.00 84.44 110 ARG A C 1
ATOM 899 O O . ARG A 1 110 ? -17.208 4.723 25.767 1.00 84.44 110 ARG A O 1
ATOM 906 N N . SER A 1 111 ? -17.768 5.545 23.744 1.00 89.94 111 SER A N 1
ATOM 907 C CA . SER A 1 111 ? -18.868 6.391 24.217 1.00 89.94 111 SER A CA 1
ATOM 908 C C . SER A 1 111 ? -19.970 5.566 24.873 1.00 89.94 111 SER A C 1
ATOM 910 O O . SER A 1 111 ? -20.354 5.880 25.989 1.00 89.94 111 SER A O 1
ATOM 912 N N . ILE A 1 112 ? -20.426 4.485 24.227 1.00 88.44 112 ILE A N 1
ATOM 913 C CA . ILE A 1 112 ? -21.444 3.590 24.803 1.00 88.44 112 ILE A CA 1
ATOM 914 C C . ILE A 1 112 ? -20.967 3.051 26.152 1.00 88.44 112 ILE A C 1
ATOM 916 O O . ILE A 1 112 ? -21.713 3.069 27.126 1.00 88.44 112 ILE A O 1
ATOM 920 N N . LYS A 1 113 ? -19.703 2.613 26.232 1.00 86.88 113 LYS A N 1
ATOM 921 C CA . LYS A 1 113 ? -19.171 2.056 27.474 1.00 86.88 113 LYS A CA 1
ATOM 922 C C . LYS A 1 113 ? -19.019 3.097 28.581 1.00 86.88 113 LYS A C 1
ATOM 924 O O . LYS A 1 113 ? -19.206 2.751 29.740 1.00 86.88 113 LYS A O 1
ATOM 929 N N . ALA A 1 114 ? -18.684 4.339 28.236 1.00 86.81 114 ALA A N 1
ATOM 930 C CA . ALA A 1 114 ? -18.644 5.440 29.191 1.00 86.81 114 ALA A CA 1
ATOM 931 C C . ALA A 1 114 ? -20.041 5.718 29.760 1.00 86.81 114 ALA A C 1
ATOM 933 O O . ALA A 1 114 ? -20.192 5.750 30.974 1.00 86.81 114 ALA A O 1
ATOM 934 N N . THR A 1 115 ? -21.063 5.794 28.902 1.00 90.12 115 THR A N 1
ATOM 935 C CA . THR A 1 115 ? -22.452 5.988 29.338 1.00 90.12 115 THR A CA 1
ATOM 936 C C . THR A 1 115 ? -22.946 4.838 30.221 1.00 90.12 115 THR A C 1
ATOM 938 O O . THR A 1 115 ? -23.538 5.093 31.257 1.00 90.12 115 THR A O 1
ATOM 941 N N . GLU A 1 116 ? -22.631 3.576 29.895 1.00 86.94 116 GLU A N 1
ATOM 942 C CA . GLU A 1 116 ? -22.965 2.434 30.770 1.00 86.94 116 GLU A CA 1
ATOM 943 C C . GLU A 1 116 ? -22.333 2.544 32.168 1.00 86.94 116 GLU A C 1
ATOM 945 O O . GLU A 1 116 ? -22.932 2.120 33.155 1.00 86.94 116 GLU A O 1
ATOM 950 N N . VAL A 1 117 ? -21.101 3.057 32.261 1.00 86.94 117 VAL A N 1
ATOM 951 C CA . VAL A 1 117 ? -20.421 3.253 33.549 1.00 86.94 117 VAL A CA 1
ATOM 952 C C . VAL A 1 117 ? -21.058 4.407 34.320 1.00 86.94 117 VAL A C 1
ATOM 954 O O . VAL A 1 117 ? -21.324 4.240 35.504 1.00 86.94 117 VAL A O 1
ATOM 957 N N . GLU A 1 118 ? -21.357 5.526 33.654 1.00 89.62 118 GLU A N 1
ATOM 958 C CA . GLU A 1 118 ? -22.041 6.679 34.257 1.00 89.62 118 GLU A CA 1
ATOM 959 C C . GLU A 1 118 ? -23.443 6.311 34.772 1.00 89.62 118 GLU A C 1
ATOM 961 O O . GLU A 1 118 ? -23.812 6.692 35.883 1.00 89.62 118 GLU A O 1
ATOM 966 N N . ASP A 1 119 ? -24.211 5.527 34.010 1.00 89.56 119 ASP A N 1
ATOM 967 C CA . ASP A 1 119 ? -25.543 5.065 34.414 1.00 89.56 119 ASP A CA 1
ATOM 968 C C . ASP A 1 119 ? -25.473 4.137 35.638 1.00 89.56 119 ASP A C 1
ATOM 970 O O . ASP A 1 119 ? -26.280 4.264 36.562 1.00 89.56 119 ASP A O 1
ATOM 974 N N . ASN A 1 120 ? -24.487 3.231 35.683 1.00 85.56 120 ASN A N 1
ATOM 975 C CA . ASN A 1 120 ? -24.269 2.359 36.840 1.00 85.56 120 ASN A CA 1
ATOM 976 C C . ASN A 1 120 ? -23.829 3.149 38.077 1.00 85.56 120 ASN A C 1
ATOM 978 O O . ASN A 1 120 ? -24.368 2.920 39.157 1.00 85.56 120 ASN A O 1
ATOM 982 N N . GLU A 1 121 ? -22.897 4.094 37.923 1.00 87.56 121 GLU A N 1
ATOM 983 C CA . GLU A 1 121 ? -22.444 4.966 39.012 1.00 87.56 121 GLU A CA 1
ATOM 984 C C . GLU A 1 121 ? -23.614 5.775 39.581 1.00 87.56 121 GLU A C 1
ATOM 986 O O . GLU A 1 121 ? -23.794 5.843 40.797 1.00 87.56 121 GLU A O 1
ATOM 991 N N . LYS A 1 122 ? -24.467 6.326 38.712 1.00 90.81 122 LYS A N 1
ATOM 992 C CA . LYS A 1 122 ? -25.657 7.065 39.131 1.00 90.81 122 LYS A CA 1
ATOM 993 C C . LYS A 1 122 ? -26.649 6.177 39.885 1.00 90.81 122 LYS A C 1
ATOM 995 O O . LYS A 1 122 ? -27.169 6.601 40.913 1.00 90.81 122 LYS A O 1
ATOM 1000 N N . ASN A 1 123 ? -26.891 4.956 39.409 1.00 88.06 123 ASN A N 1
ATOM 1001 C CA . ASN A 1 123 ? -27.786 4.011 40.076 1.00 88.06 123 ASN A CA 1
ATOM 1002 C C . ASN A 1 123 ? -27.246 3.593 41.458 1.00 88.06 123 ASN A C 1
ATOM 1004 O O . ASN A 1 123 ? -27.978 3.599 42.445 1.00 88.06 123 ASN A O 1
ATOM 1008 N N . GLU A 1 124 ? -25.946 3.302 41.567 1.00 83.88 124 GLU A N 1
ATOM 1009 C CA . GLU A 1 124 ? -25.301 3.021 42.857 1.00 83.88 124 GLU A CA 1
ATOM 1010 C C . GLU A 1 124 ? -25.370 4.224 43.806 1.00 83.88 124 GLU A C 1
ATOM 1012 O O . GLU A 1 124 ? -25.639 4.060 44.998 1.00 83.88 124 GLU A O 1
ATOM 1017 N N . GLN A 1 125 ? -25.191 5.440 43.287 1.00 87.12 125 GLN A N 1
ATOM 1018 C CA . GLN A 1 125 ? -25.302 6.666 44.071 1.00 87.12 125 GLN A CA 1
ATOM 1019 C C . GLN A 1 125 ? -26.734 6.905 44.573 1.00 87.12 125 GLN A C 1
ATOM 1021 O O . GLN A 1 125 ? -26.917 7.305 45.724 1.00 87.12 125 GLN A O 1
ATOM 1026 N N . GLU A 1 126 ? -27.748 6.658 43.740 1.00 88.81 126 GLU A N 1
ATOM 1027 C CA . GLU A 1 126 ? -29.162 6.745 44.123 1.00 88.81 126 GLU A CA 1
ATOM 1028 C C . GLU A 1 126 ? -29.514 5.704 45.196 1.00 88.81 126 GLU A C 1
ATOM 1030 O O . GLU A 1 126 ? -30.124 6.061 46.206 1.00 88.81 126 GLU A O 1
ATOM 1035 N N . ASN A 1 127 ? -29.037 4.464 45.051 1.00 83.38 127 ASN A N 1
ATOM 1036 C CA . ASN A 1 127 ? -29.224 3.402 46.043 1.00 83.38 127 ASN A CA 1
ATOM 1037 C C . ASN A 1 127 ? -28.550 3.731 47.380 1.00 83.38 127 ASN A C 1
ATOM 1039 O O . ASN A 1 127 ? -29.168 3.613 48.439 1.00 83.38 127 ASN A O 1
ATOM 1043 N N . LEU A 1 128 ? -27.296 4.196 47.348 1.00 84.31 128 LEU A N 1
ATOM 1044 C CA . LEU A 1 128 ? -26.575 4.594 48.556 1.00 84.31 128 LEU A CA 1
ATOM 1045 C C . LEU A 1 128 ? -27.265 5.773 49.246 1.00 84.31 128 LEU A C 1
ATOM 1047 O O . LEU A 1 128 ? -27.375 5.797 50.470 1.00 84.31 128 LEU A O 1
ATOM 1051 N N . LYS A 1 129 ? -27.764 6.739 48.471 1.00 89.81 129 LYS A N 1
ATOM 1052 C CA . LYS A 1 129 ? -28.514 7.870 49.014 1.00 89.81 129 LYS A CA 1
ATOM 1053 C C . LYS A 1 129 ? -29.810 7.413 49.682 1.00 89.81 129 LYS A C 1
ATOM 1055 O O . LYS A 1 129 ? -30.065 7.824 50.807 1.00 89.81 129 LYS A O 1
ATOM 1060 N N . ALA A 1 130 ? -30.582 6.536 49.041 1.00 85.44 130 ALA A N 1
ATOM 1061 C CA . ALA A 1 130 ? -31.798 5.977 49.629 1.00 85.44 130 ALA A CA 1
ATOM 1062 C C . ALA A 1 130 ? -31.504 5.215 50.933 1.00 85.44 130 ALA A C 1
ATOM 1064 O O . ALA A 1 130 ? -32.235 5.357 51.915 1.00 85.44 130 ALA A O 1
ATOM 1065 N N . PHE A 1 131 ? -30.401 4.462 50.974 1.00 81.00 131 PHE A N 1
ATOM 1066 C CA . PHE A 1 131 ? -29.946 3.774 52.181 1.00 81.00 131 PHE A CA 1
ATOM 1067 C C . PHE A 1 131 ? -29.596 4.749 53.316 1.00 81.00 131 PHE A C 1
ATOM 1069 O O . PHE A 1 131 ? -30.027 4.549 54.455 1.00 81.00 131 PHE A O 1
ATOM 1076 N N . VAL A 1 132 ? -28.849 5.818 53.019 1.00 85.06 132 VAL A N 1
ATOM 1077 C CA . VAL A 1 132 ? -28.500 6.858 54.002 1.00 85.06 132 VAL A CA 1
ATOM 1078 C C . VAL A 1 132 ? -29.751 7.586 54.494 1.00 85.06 132 VAL A C 1
ATOM 1080 O O . VAL A 1 132 ? -29.932 7.707 55.702 1.00 85.06 132 VAL A O 1
ATOM 1083 N N . ASP A 1 133 ? -30.650 7.989 53.593 1.00 84.81 133 ASP A N 1
ATOM 1084 C CA . ASP A 1 133 ? -31.899 8.680 53.941 1.00 84.81 133 ASP A CA 1
ATOM 1085 C C . ASP A 1 133 ? -32.786 7.809 54.855 1.00 84.81 133 ASP A C 1
ATOM 1087 O O . ASP A 1 133 ? -33.360 8.299 55.834 1.00 84.81 133 ASP A O 1
ATOM 1091 N N . ASN A 1 134 ? -32.862 6.500 54.584 1.00 84.56 134 ASN A N 1
ATOM 1092 C CA . ASN A 1 134 ? -33.572 5.552 55.441 1.00 84.56 134 ASN A CA 1
ATOM 1093 C C . ASN A 1 134 ? -32.893 5.399 56.812 1.00 84.56 134 ASN A C 1
ATOM 1095 O O . ASN A 1 134 ? -33.559 5.458 57.846 1.00 84.56 134 ASN A O 1
ATOM 1099 N N . THR A 1 135 ? -31.564 5.264 56.833 1.00 83.25 135 THR A N 1
ATOM 1100 C CA . THR A 1 135 ? -30.777 5.155 58.073 1.00 83.25 135 THR A CA 1
ATOM 1101 C C . THR A 1 135 ? -30.966 6.389 58.959 1.00 83.25 135 THR A C 1
ATOM 1103 O O . THR A 1 135 ? -31.225 6.260 60.156 1.00 83.25 135 THR A O 1
ATOM 1106 N N . ASP A 1 136 ? -30.927 7.587 58.374 1.00 84.56 136 ASP A N 1
ATOM 1107 C CA . ASP A 1 136 ? -31.176 8.849 59.072 1.00 84.56 136 ASP A CA 1
ATOM 1108 C C . ASP A 1 136 ? -32.609 8.936 59.615 1.00 84.56 136 ASP A C 1
ATOM 1110 O O . ASP A 1 136 ? -32.829 9.440 60.721 1.00 84.56 136 ASP A O 1
ATOM 1114 N N . SER A 1 137 ? -33.598 8.445 58.861 1.00 85.81 137 SER A N 1
ATOM 1115 C CA . SER A 1 137 ? -34.994 8.384 59.306 1.00 85.81 137 SER A CA 1
ATOM 1116 C C . SER A 1 137 ? -35.157 7.476 60.529 1.00 85.81 137 SER A C 1
ATOM 1118 O O . SER A 1 137 ? -35.731 7.899 61.536 1.00 85.81 137 SER A O 1
ATOM 1120 N N . VAL A 1 138 ? -34.594 6.264 60.485 1.00 82.12 138 VAL A N 1
ATOM 1121 C CA . VAL A 1 138 ? -34.599 5.324 61.620 1.00 82.12 138 VAL A CA 1
ATOM 1122 C C . VAL A 1 138 ? -33.871 5.928 62.823 1.00 82.12 138 VAL A C 1
ATOM 1124 O O . VAL A 1 138 ? -34.380 5.886 63.943 1.00 82.12 138 VAL A O 1
ATOM 1127 N N . HIS A 1 139 ? -32.717 6.567 62.611 1.00 83.94 139 HIS A N 1
ATOM 1128 C CA . HIS A 1 139 ? -31.963 7.213 63.685 1.00 83.94 139 HIS A CA 1
ATOM 1129 C C . HIS A 1 139 ? -32.749 8.351 64.359 1.00 83.94 139 HIS A C 1
ATOM 1131 O O . HIS A 1 139 ? -32.734 8.473 65.588 1.00 83.94 139 HIS A O 1
ATOM 1137 N N . LYS A 1 140 ? -33.484 9.162 63.585 1.00 86.69 140 LYS A N 1
ATOM 1138 C CA . LYS A 1 140 ? -34.374 10.203 64.129 1.00 86.69 140 LYS A CA 1
ATOM 1139 C C . LYS A 1 140 ? -35.492 9.607 64.979 1.00 86.69 140 LYS A C 1
ATOM 1141 O O . LYS A 1 140 ? -35.730 10.111 66.073 1.00 86.69 140 LYS A O 1
ATOM 1146 N N . GLN A 1 141 ? -36.130 8.531 64.516 1.00 83.12 141 GLN A N 1
ATOM 1147 C CA . GLN A 1 141 ? -37.168 7.829 65.281 1.00 83.12 141 GLN A CA 1
ATOM 1148 C C . GLN A 1 141 ? -36.607 7.258 66.591 1.00 83.12 141 GLN A C 1
ATOM 1150 O O . GLN A 1 141 ? -37.193 7.457 67.652 1.00 83.12 141 GLN A O 1
ATOM 1155 N N . TYR A 1 142 ? -35.423 6.640 66.545 1.00 81.94 142 TYR A N 1
ATOM 1156 C CA . TYR A 1 142 ? -34.743 6.135 67.740 1.00 81.94 142 TYR A CA 1
ATOM 1157 C C . TYR A 1 142 ? -34.422 7.255 68.742 1.00 81.94 142 TYR A C 1
ATOM 1159 O O . TYR A 1 142 ? -34.665 7.125 69.940 1.00 81.94 142 TYR A O 1
ATOM 1167 N N . THR A 1 143 ? -33.922 8.390 68.249 1.00 85.31 143 THR A N 1
ATOM 1168 C CA . THR A 1 143 ? -33.608 9.561 69.082 1.00 85.31 143 THR A CA 1
ATOM 1169 C C . THR A 1 143 ? -34.864 10.154 69.724 1.00 85.31 143 THR A C 1
ATOM 1171 O O . THR A 1 143 ? -34.834 10.538 70.893 1.00 85.31 143 THR A O 1
ATOM 1174 N N . GLN A 1 144 ? -35.979 10.199 68.988 1.00 86.75 144 GLN A N 1
ATOM 1175 C CA . GLN A 1 144 ? -37.264 10.652 69.516 1.00 86.75 144 GLN A CA 1
ATOM 1176 C C . GLN A 1 144 ? -37.761 9.733 70.638 1.00 86.75 144 GLN A C 1
ATOM 1178 O O . GLN A 1 144 ? -38.079 10.224 71.718 1.00 86.75 144 GLN A O 1
ATOM 1183 N N . ILE A 1 145 ? -37.744 8.415 70.424 1.00 82.50 145 ILE A N 1
ATOM 1184 C CA . ILE A 1 145 ? -38.131 7.423 71.437 1.00 82.50 145 ILE A CA 1
ATOM 1185 C C . ILE A 1 145 ? -37.280 7.551 72.700 1.00 82.50 145 ILE A C 1
ATOM 1187 O O . ILE A 1 145 ? -37.815 7.516 73.806 1.00 82.50 145 ILE A O 1
ATOM 1191 N N . LEU A 1 146 ? -35.962 7.732 72.562 1.00 79.38 146 LEU A N 1
ATOM 1192 C CA . LEU A 1 146 ? -35.087 7.953 73.714 1.00 79.38 146 LEU A CA 1
ATOM 1193 C C . LEU A 1 146 ? -35.479 9.212 74.495 1.00 79.38 146 LEU A C 1
ATOM 1195 O O . LEU A 1 146 ? -35.567 9.161 75.719 1.00 79.38 146 LEU A O 1
ATOM 1199 N N . SER A 1 147 ? -35.765 10.317 73.805 1.00 85.44 147 SER A N 1
ATOM 1200 C CA . SER A 1 147 ? -36.206 11.555 74.455 1.00 85.44 147 SER A CA 1
ATOM 1201 C C . SER A 1 147 ? -37.564 11.395 75.153 1.00 85.44 147 SER A C 1
ATOM 1203 O O . SER A 1 147 ? -37.762 11.895 76.261 1.00 85.44 147 SER A O 1
ATOM 1205 N N . GLU A 1 148 ? -38.503 10.671 74.545 1.00 82.00 148 GLU A N 1
ATOM 1206 C CA . GLU A 1 148 ? -39.803 10.369 75.150 1.00 82.00 148 GLU A CA 1
ATOM 1207 C C . GLU A 1 148 ? -39.663 9.454 76.375 1.00 82.00 148 GLU A C 1
ATOM 1209 O O . GLU A 1 148 ? -40.292 9.713 77.401 1.00 82.00 148 GLU A O 1
ATOM 1214 N N . LEU A 1 149 ? -38.781 8.448 76.325 1.00 77.94 149 LEU A N 1
ATOM 1215 C CA . LEU A 1 149 ? -38.441 7.599 77.473 1.00 77.94 149 LEU A CA 1
ATOM 1216 C C . LEU A 1 149 ? -37.852 8.410 78.627 1.00 77.94 149 LEU A C 1
ATOM 1218 O O . LEU A 1 149 ? -38.271 8.230 79.770 1.00 77.94 149 LEU A O 1
ATOM 1222 N N . GLU A 1 150 ? -36.909 9.311 78.342 1.00 80.94 150 GLU A N 1
ATOM 1223 C CA . GLU A 1 150 ? -36.336 10.213 79.346 1.00 80.94 150 GLU A CA 1
ATOM 1224 C C . GLU A 1 150 ? -37.424 11.042 80.042 1.00 80.94 150 GLU A C 1
ATOM 1226 O O . GLU A 1 150 ? -37.414 11.160 81.268 1.00 80.94 150 GLU A O 1
ATOM 1231 N N . ASN A 1 151 ? -38.403 11.552 79.288 1.00 80.44 151 ASN A N 1
ATOM 1232 C CA . ASN A 1 151 ? -39.533 12.296 79.847 1.00 80.44 151 ASN A CA 1
ATOM 1233 C C . ASN A 1 151 ? -40.453 11.409 80.702 1.00 80.44 151 ASN A C 1
ATOM 1235 O O . ASN A 1 151 ? -40.838 11.809 81.800 1.00 80.44 151 ASN A O 1
ATOM 1239 N N . VAL A 1 152 ? -40.769 10.192 80.246 1.00 79.31 152 VAL A N 1
ATOM 1240 C CA . VAL A 1 152 ? -41.605 9.239 80.998 1.00 79.31 152 VAL A CA 1
ATOM 1241 C C . VAL A 1 152 ? -40.951 8.829 82.316 1.00 79.31 152 VAL A C 1
ATOM 1243 O O . VAL A 1 152 ? -41.639 8.705 83.325 1.00 79.31 152 VAL A O 1
ATOM 1246 N N . LEU A 1 153 ? -39.624 8.686 82.357 1.00 74.50 153 LEU A N 1
ATOM 1247 C CA . LEU A 1 153 ? -38.889 8.390 83.594 1.00 74.50 153 LEU A CA 1
ATOM 1248 C C . LEU A 1 153 ? -38.975 9.514 84.644 1.00 74.50 153 LEU A C 1
ATOM 1250 O O . LEU A 1 153 ? -38.721 9.266 85.824 1.00 74.50 153 LEU A O 1
ATOM 1254 N N . LEU A 1 154 ? -39.339 10.735 84.242 1.00 78.38 154 LEU A N 1
ATOM 1255 C CA . LEU A 1 154 ? -39.544 11.880 85.135 1.00 78.38 154 LEU A CA 1
ATOM 1256 C C . LEU A 1 154 ? -41.012 12.040 85.586 1.00 78.38 154 LEU A C 1
ATOM 1258 O O . LEU A 1 154 ? -41.296 12.858 86.470 1.00 78.38 154 LEU A O 1
ATOM 1262 N N . GLU A 1 155 ? -41.938 11.265 85.014 1.00 73.94 155 GLU A N 1
ATOM 1263 C CA . GLU A 1 155 ? -43.377 11.315 85.281 1.00 73.94 155 GLU A CA 1
ATOM 1264 C C . GLU A 1 155 ? -43.706 10.719 86.663 1.00 73.94 155 GLU A C 1
ATOM 1266 O O . GLU A 1 155 ? -43.316 9.601 86.995 1.00 73.94 155 GLU A O 1
ATOM 1271 N N . LYS A 1 156 ? -44.447 11.461 87.497 1.00 74.69 156 LYS A N 1
ATOM 1272 C CA . LYS A 1 156 ? -44.739 11.069 88.896 1.00 74.69 156 LYS A CA 1
ATOM 1273 C C . LYS A 1 156 ? -46.124 10.456 89.105 1.00 74.69 156 LYS A C 1
ATOM 1275 O O . LYS A 1 156 ? -46.450 10.066 90.223 1.00 74.69 156 LYS A O 1
ATOM 1280 N N . HIS A 1 157 ? -46.956 10.436 88.067 1.00 75.25 157 HIS A N 1
ATOM 1281 C CA . HIS A 1 157 ? -48.325 9.938 88.129 1.00 75.25 157 HIS A CA 1
ATOM 1282 C C . HIS A 1 157 ? -48.433 8.590 87.412 1.00 75.25 157 HIS A C 1
ATOM 1284 O O . HIS A 1 157 ? -48.234 8.500 86.206 1.00 75.25 157 HIS A O 1
ATOM 1290 N N . ASP A 1 158 ? -48.808 7.545 88.152 1.00 64.56 158 ASP A N 1
ATOM 1291 C CA . ASP A 1 158 ? -48.783 6.157 87.665 1.00 64.56 158 ASP A CA 1
ATOM 1292 C C . ASP A 1 158 ? -49.652 5.921 86.417 1.00 64.56 158 ASP A C 1
ATOM 1294 O O . ASP A 1 158 ? -49.305 5.127 85.543 1.00 64.56 158 ASP A O 1
ATOM 1298 N N . VAL A 1 159 ? -50.784 6.626 86.307 1.00 69.50 159 VAL A N 1
ATOM 1299 C CA . VAL A 1 159 ? -51.718 6.478 85.178 1.00 69.50 159 VAL A CA 1
ATOM 1300 C C . VAL A 1 159 ? -51.157 7.102 83.898 1.00 69.50 159 VAL A C 1
ATOM 1302 O O . VAL A 1 159 ? -51.239 6.483 82.837 1.00 69.50 159 VAL A O 1
ATOM 1305 N N . THR A 1 160 ? -50.569 8.302 83.983 1.00 73.00 160 THR A N 1
ATOM 1306 C CA . THR A 1 160 ? -49.953 8.960 82.820 1.00 73.00 160 THR A CA 1
ATOM 1307 C C . THR A 1 160 ? -48.676 8.234 82.414 1.00 73.00 160 THR A C 1
ATOM 1309 O O . THR A 1 160 ? -48.511 7.940 81.231 1.00 73.00 160 THR A O 1
ATOM 1312 N N . PHE A 1 161 ? -47.867 7.806 83.388 1.00 74.56 161 PHE A N 1
ATOM 1313 C CA . PHE A 1 161 ? -46.690 6.963 83.176 1.00 74.56 161 PHE A CA 1
ATOM 1314 C C . PHE A 1 161 ? -47.021 5.706 82.361 1.00 74.56 161 PHE A C 1
ATOM 1316 O O . PHE A 1 161 ? -46.416 5.463 81.317 1.00 74.56 161 PHE A O 1
ATOM 1323 N N . TYR A 1 162 ? -48.021 4.928 82.793 1.00 71.75 162 TYR A N 1
ATOM 1324 C CA . TYR A 1 162 ? -48.368 3.674 82.122 1.00 71.75 162 TYR A CA 1
ATOM 1325 C C . TYR A 1 162 ? -48.892 3.900 80.696 1.00 71.75 162 TYR A C 1
ATOM 1327 O O . TYR A 1 162 ? -48.583 3.118 79.797 1.00 71.75 162 TYR A O 1
ATOM 1335 N N . SER A 1 163 ? -49.656 4.977 80.466 1.00 74.38 163 SER A N 1
ATOM 1336 C CA . SER A 1 163 ? -50.168 5.315 79.132 1.00 74.38 163 SER A CA 1
ATOM 1337 C C . SER A 1 163 ? -49.061 5.719 78.153 1.00 74.38 163 SER A C 1
ATOM 1339 O O . SER A 1 163 ? -49.031 5.213 77.031 1.00 74.38 163 SER A O 1
ATOM 1341 N N . SER A 1 164 ? -48.115 6.554 78.592 1.00 76.19 164 SER A N 1
ATOM 1342 C CA . SER A 1 164 ? -46.990 7.001 77.769 1.00 76.19 164 SER A CA 1
ATOM 1343 C C . SER A 1 164 ? -46.013 5.859 77.495 1.00 76.19 164 SER A C 1
ATOM 1345 O O . SER A 1 164 ? -45.579 5.682 76.361 1.00 76.19 164 SER A O 1
ATOM 1347 N N . TYR A 1 165 ? -45.747 5.008 78.491 1.00 77.69 165 TYR A N 1
ATOM 1348 C CA . TYR A 1 165 ? -44.927 3.808 78.318 1.00 77.69 165 TYR A CA 1
ATOM 1349 C C . TYR A 1 165 ? -45.511 2.841 77.276 1.00 77.69 165 TYR A C 1
ATOM 1351 O O . TYR A 1 165 ? -44.784 2.349 76.420 1.00 77.69 165 TYR A O 1
ATOM 1359 N N . ARG A 1 166 ? -46.829 2.600 77.299 1.00 77.44 166 ARG A N 1
ATOM 1360 C CA . ARG A 1 166 ? -47.528 1.760 76.306 1.00 77.44 166 ARG A CA 1
ATOM 1361 C C . ARG A 1 166 ? -47.422 2.306 74.881 1.00 77.44 166 ARG A C 1
ATOM 1363 O O . ARG A 1 166 ? -47.368 1.511 73.947 1.00 77.44 166 ARG A O 1
ATOM 1370 N N . SER A 1 167 ? -47.443 3.631 74.723 1.00 80.12 167 SER A N 1
ATOM 1371 C CA . SER A 1 167 ? -47.261 4.282 73.420 1.00 80.12 167 SER A CA 1
ATOM 1372 C C . SER A 1 167 ? -45.846 4.047 72.903 1.00 80.12 167 SER A C 1
ATOM 1374 O O . SER A 1 167 ? -45.675 3.510 71.816 1.00 80.12 167 SER A O 1
ATOM 1376 N N . ILE A 1 168 ? -44.846 4.325 73.742 1.00 80.12 168 ILE A N 1
ATOM 1377 C CA . ILE A 1 168 ? -43.433 4.125 73.414 1.00 80.12 168 ILE A CA 1
ATOM 1378 C C . ILE A 1 168 ? -43.130 2.653 73.097 1.00 80.12 168 ILE A C 1
ATOM 1380 O O . ILE A 1 168 ? -42.413 2.365 72.146 1.00 80.12 168 ILE A O 1
ATOM 1384 N N . ASP A 1 169 ? -43.682 1.705 73.860 1.00 75.81 169 ASP A N 1
ATOM 1385 C CA . ASP A 1 169 ? -43.527 0.267 73.600 1.00 75.81 169 ASP A CA 1
ATOM 1386 C C . ASP A 1 169 ? -44.083 -0.116 72.217 1.00 75.81 169 ASP A C 1
ATOM 1388 O O . ASP A 1 169 ? -43.447 -0.860 71.474 1.00 75.81 169 ASP A O 1
ATOM 1392 N N . SER A 1 170 ? -45.218 0.463 71.812 1.00 78.94 170 SER A N 1
ATOM 1393 C CA . SER A 1 170 ? -45.765 0.288 70.460 1.00 78.94 170 SER A CA 1
ATOM 1394 C C . SER A 1 170 ? -44.851 0.875 69.376 1.00 78.94 170 SER A C 1
ATOM 1396 O O . SER A 1 170 ? -44.686 0.264 68.316 1.00 78.94 170 SER A O 1
ATOM 1398 N N . ASP A 1 171 ? -44.235 2.030 69.624 1.00 77.81 171 ASP A N 1
ATOM 1399 C CA . ASP A 1 171 ? -43.315 2.675 68.679 1.00 77.81 171 ASP A CA 1
ATOM 1400 C C . ASP A 1 171 ? -41.996 1.889 68.551 1.00 77.81 171 ASP A C 1
ATOM 1402 O O . ASP A 1 171 ? -41.504 1.672 67.442 1.00 77.81 171 ASP A O 1
ATOM 1406 N N . ILE A 1 172 ? -41.481 1.343 69.660 1.00 78.44 172 ILE A N 1
ATOM 1407 C CA . ILE A 1 172 ? -40.336 0.418 69.677 1.00 78.44 172 ILE A CA 1
ATOM 1408 C C . ILE A 1 172 ? -40.663 -0.855 68.892 1.00 78.44 172 ILE A C 1
ATOM 1410 O O . ILE A 1 172 ? -39.862 -1.284 68.066 1.00 78.44 172 ILE A O 1
ATOM 1414 N N . GLN A 1 173 ? -41.840 -1.453 69.098 1.00 75.81 173 GLN A N 1
ATOM 1415 C CA . GLN A 1 173 ? -42.265 -2.623 68.323 1.00 75.81 173 GLN A CA 1
ATOM 1416 C C . GLN A 1 173 ? -42.396 -2.297 66.832 1.00 75.81 173 GLN A C 1
ATOM 1418 O O . GLN A 1 173 ? -42.087 -3.135 65.991 1.00 75.81 173 GLN A O 1
ATOM 1423 N N . THR A 1 174 ? -42.814 -1.082 66.482 1.00 77.31 174 THR A N 1
ATOM 1424 C CA . THR A 1 174 ? -42.891 -0.650 65.081 1.00 77.31 174 THR A CA 1
ATOM 1425 C C . THR A 1 174 ? -41.498 -0.547 64.457 1.00 77.31 174 THR A C 1
ATOM 1427 O O . THR A 1 174 ? -41.314 -1.034 63.347 1.00 77.31 174 THR A O 1
ATOM 1430 N N . LEU A 1 175 ? -40.503 -0.023 65.187 1.00 71.12 175 LEU A N 1
ATOM 1431 C CA . LEU A 1 175 ? -39.097 0.007 64.760 1.00 71.12 175 LEU A CA 1
ATOM 1432 C C . LEU A 1 175 ? -38.472 -1.385 64.620 1.00 71.12 175 LEU A C 1
ATOM 1434 O O . LEU A 1 175 ? -37.784 -1.649 63.640 1.00 71.12 175 LEU A O 1
ATOM 1438 N N . VAL A 1 176 ? -38.718 -2.279 65.581 1.00 71.12 176 VAL A N 1
ATOM 1439 C CA . VAL A 1 176 ? -38.201 -3.661 65.570 1.00 71.12 176 VAL A CA 1
ATOM 1440 C C . VAL A 1 176 ? -38.795 -4.477 64.415 1.00 71.12 176 VAL A C 1
ATOM 1442 O O . VAL A 1 176 ? -38.175 -5.427 63.947 1.00 71.12 176 VAL A O 1
ATOM 1445 N N . ASN A 1 177 ? -39.980 -4.093 63.934 1.00 72.81 177 ASN A N 1
ATOM 1446 C CA . ASN A 1 177 ? -40.633 -4.710 62.781 1.00 72.81 177 ASN A CA 1
ATOM 1447 C C . ASN A 1 177 ? -40.304 -4.024 61.442 1.00 72.81 177 ASN A C 1
ATOM 1449 O O . ASN A 1 177 ? -40.819 -4.466 60.413 1.00 72.81 177 ASN A O 1
ATOM 1453 N N . ILE A 1 178 ? -39.466 -2.976 61.417 1.00 65.38 178 ILE A N 1
ATOM 1454 C CA . ILE A 1 178 ? -38.895 -2.486 60.157 1.00 65.38 178 ILE A CA 1
ATOM 1455 C C . ILE A 1 178 ? -37.952 -3.588 59.657 1.00 65.38 178 ILE A C 1
ATOM 1457 O O . ILE A 1 178 ? -37.023 -3.944 60.382 1.00 65.38 178 ILE A O 1
ATOM 1461 N N . PRO A 1 179 ? -38.184 -4.167 58.466 1.00 57.56 179 PRO A N 1
ATOM 1462 C CA . PRO A 1 179 ? -37.334 -5.235 57.960 1.00 57.56 179 PRO A CA 1
ATOM 1463 C C . PRO A 1 179 ? -35.879 -4.754 57.886 1.00 57.56 179 PRO A C 1
ATOM 1465 O O . PRO A 1 179 ? -35.584 -3.733 57.261 1.00 57.56 179 PRO A O 1
ATOM 1468 N N . GLU A 1 180 ? -34.976 -5.479 58.554 1.00 54.53 180 GLU A N 1
ATOM 1469 C CA . GLU A 1 180 ? -33.535 -5.333 58.354 1.00 54.53 180 GLU A CA 1
ATOM 1470 C C . GLU A 1 180 ? -33.249 -5.652 56.881 1.00 54.53 180 GLU A C 1
ATOM 1472 O O . GLU A 1 180 ? -33.401 -6.790 56.451 1.00 54.53 180 GLU A O 1
ATOM 1477 N N . GLU A 1 181 ? -32.867 -4.622 56.128 1.00 47.41 181 GLU A N 1
ATOM 1478 C CA . GLU A 1 181 ? -32.590 -4.600 54.685 1.00 47.41 181 GLU A CA 1
ATOM 1479 C C . GLU A 1 181 ? -33.815 -4.546 53.742 1.00 47.41 181 GLU A C 1
ATOM 1481 O O . GLU A 1 181 ? -34.768 -5.315 53.883 1.00 47.41 181 GLU A O 1
ATOM 1486 N N . PRO A 1 182 ? -33.789 -3.659 52.722 1.00 47.62 182 PRO A N 1
ATOM 1487 C CA . PRO A 1 182 ? -34.731 -3.737 51.611 1.00 47.62 182 PRO A CA 1
ATOM 1488 C C . PRO A 1 182 ? -34.578 -5.096 50.907 1.00 47.62 182 PRO A C 1
ATOM 1490 O O . PRO A 1 182 ? -33.459 -5.584 50.749 1.00 47.62 18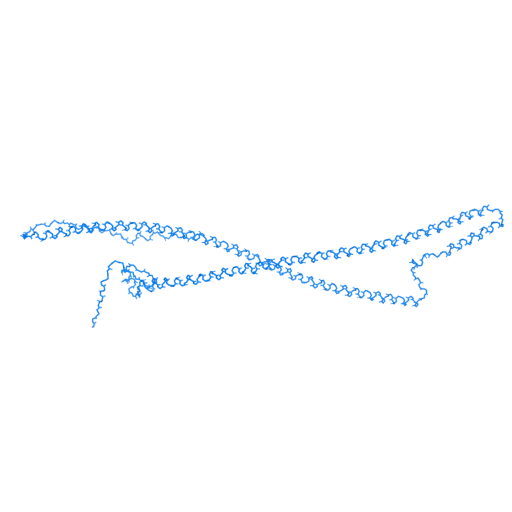2 PRO A O 1
ATOM 1493 N N . GLU A 1 183 ? -35.684 -5.696 50.446 1.00 47.47 183 GLU A N 1
ATOM 1494 C CA . GLU A 1 183 ? -35.698 -6.989 49.722 1.00 47.47 183 GLU A CA 1
ATOM 1495 C C . GLU A 1 183 ? -34.735 -7.026 48.517 1.00 47.47 183 GLU A C 1
ATOM 1497 O O . GLU A 1 183 ? -34.338 -8.094 48.063 1.00 47.47 183 GLU A O 1
ATOM 1502 N N . GLU A 1 184 ? -34.322 -5.861 48.019 1.00 45.03 184 GLU A N 1
ATOM 1503 C CA . GLU A 1 184 ? -33.373 -5.682 46.918 1.00 45.03 184 GLU A CA 1
ATOM 1504 C C . GLU A 1 184 ? -31.899 -5.893 47.332 1.00 45.03 184 GLU A C 1
ATOM 1506 O O . GLU A 1 184 ? -31.059 -6.154 46.470 1.00 45.03 184 GLU A O 1
ATOM 1511 N N . ALA A 1 185 ? -31.580 -5.821 48.633 1.00 40.34 185 ALA A N 1
ATOM 1512 C CA . ALA A 1 185 ? -30.249 -6.073 49.202 1.00 40.34 185 ALA A CA 1
ATOM 1513 C C . ALA A 1 185 ? -30.129 -7.442 49.901 1.00 40.34 185 ALA A C 1
ATOM 1515 O O . ALA A 1 185 ? -29.019 -7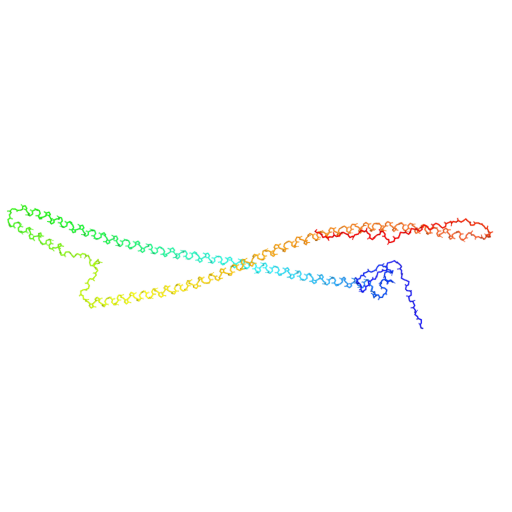.960 50.045 1.00 40.34 185 ALA A O 1
ATOM 1516 N N . GLN A 1 186 ? -31.250 -8.069 50.276 1.00 36.34 186 GLN A N 1
ATOM 1517 C CA . GLN A 1 186 ? -31.234 -9.425 50.818 1.00 36.34 186 GLN A CA 1
ATOM 1518 C C . GLN A 1 186 ? -30.948 -10.439 49.705 1.00 36.34 186 GLN A C 1
ATOM 1520 O O . GLN A 1 186 ? -31.760 -10.674 48.811 1.00 36.34 186 GLN A O 1
ATOM 1525 N N . ILE A 1 187 ? -29.796 -11.109 49.788 1.00 38.84 187 ILE A N 1
ATOM 1526 C CA . ILE A 1 187 ? -29.541 -12.321 49.004 1.00 38.84 187 ILE A CA 1
ATOM 1527 C C . ILE A 1 187 ? -30.644 -13.326 49.378 1.00 38.84 187 ILE A C 1
ATOM 1529 O O . ILE A 1 187 ? -30.737 -13.697 50.551 1.00 38.84 187 ILE A O 1
ATOM 1533 N N . PRO A 1 188 ? -31.489 -13.782 48.438 1.00 38.56 188 PRO A N 1
ATOM 1534 C CA . PRO A 1 188 ? -32.658 -14.577 48.779 1.00 38.56 188 PRO A CA 1
ATOM 1535 C C . PRO A 1 188 ? -32.236 -15.900 49.424 1.00 38.56 188 PRO A C 1
ATOM 1537 O O . PRO A 1 188 ? -31.694 -16.798 48.775 1.00 38.56 188 PRO A O 1
ATOM 1540 N N . ILE A 1 189 ? -32.510 -16.036 50.723 1.00 43.97 189 ILE A N 1
ATOM 1541 C CA . ILE A 1 189 ? -32.403 -17.308 51.435 1.00 43.97 189 ILE A CA 1
ATOM 1542 C C . ILE A 1 189 ? -33.682 -18.088 51.129 1.00 43.97 189 ILE A C 1
ATOM 1544 O O . ILE A 1 189 ? -34.686 -17.997 51.839 1.00 43.97 189 ILE A O 1
ATOM 1548 N N . PHE A 1 190 ? -33.668 -18.855 50.039 1.00 42.06 190 PHE A N 1
ATOM 1549 C CA . PHE A 1 190 ? -34.764 -19.763 49.713 1.00 42.06 190 PHE A CA 1
ATOM 1550 C C . PHE A 1 190 ? -34.847 -20.857 50.788 1.00 42.06 190 PHE A C 1
ATOM 1552 O O . PHE A 1 190 ? -34.002 -21.747 50.871 1.00 42.06 190 PHE A O 1
ATOM 1559 N N . LYS A 1 191 ? -35.892 -20.806 51.621 1.00 45.81 191 LYS A N 1
ATOM 1560 C CA . LYS A 1 191 ? -36.191 -21.842 52.630 1.00 45.81 191 LYS A CA 1
ATOM 1561 C C . LYS A 1 191 ? -36.684 -23.157 52.019 1.00 45.81 191 LYS A C 1
ATOM 1563 O O . LYS A 1 191 ? -36.813 -24.149 52.733 1.00 45.81 191 LYS A O 1
ATOM 1568 N N . ASP A 1 192 ? -36.942 -23.174 50.717 1.00 49.03 192 ASP A N 1
ATOM 1569 C CA . ASP A 1 192 ? -37.445 -24.335 50.007 1.00 49.03 192 ASP A CA 1
ATOM 1570 C C . ASP A 1 192 ? -36.321 -24.961 49.175 1.00 49.03 192 ASP A C 1
ATOM 1572 O O . ASP A 1 192 ? -35.943 -24.474 48.109 1.00 49.03 192 ASP A O 1
ATOM 1576 N N . LYS A 1 193 ? -35.730 -26.030 49.719 1.00 54.09 193 LYS A N 1
ATOM 1577 C CA . LYS A 1 193 ? -34.553 -26.713 49.159 1.00 54.09 193 LYS A CA 1
ATOM 1578 C C . LYS A 1 193 ? -34.792 -27.199 47.723 1.00 54.09 193 LYS A C 1
ATOM 1580 O O . LYS A 1 193 ? -33.840 -27.332 46.964 1.00 54.09 193 LYS A O 1
ATOM 1585 N N . PHE A 1 194 ? -36.051 -27.449 47.361 1.00 55.47 194 PHE A N 1
ATOM 1586 C CA . PHE A 1 194 ? -36.445 -27.880 46.022 1.00 55.47 194 PHE A CA 1
ATOM 1587 C C . PHE A 1 194 ? -36.437 -26.714 45.025 1.00 55.47 194 PHE A C 1
ATOM 1589 O O . PHE A 1 194 ? -35.851 -26.828 43.956 1.00 55.47 194 PHE A O 1
ATOM 1596 N N . LEU A 1 195 ? -36.990 -25.566 45.419 1.00 51.25 195 LEU A N 1
ATOM 1597 C CA . LEU A 1 195 ? -36.998 -24.332 44.626 1.00 51.25 195 LEU A CA 1
ATOM 1598 C C . LEU A 1 195 ? -35.596 -23.725 44.501 1.00 51.25 195 LEU A C 1
ATOM 1600 O O . LEU A 1 195 ? -35.252 -23.216 43.442 1.00 51.25 195 LEU A O 1
ATOM 1604 N N . TYR A 1 196 ? -34.758 -23.826 45.540 1.00 54.00 196 TYR A N 1
ATOM 1605 C CA . TYR A 1 196 ? -33.354 -23.418 45.449 1.00 54.00 196 TYR A CA 1
ATOM 1606 C C . TYR A 1 196 ? -32.589 -24.280 44.451 1.00 54.00 196 TYR A C 1
ATOM 1608 O O . TYR A 1 196 ? -31.891 -23.730 43.612 1.00 54.00 196 TYR A O 1
ATOM 1616 N N . GLN A 1 197 ? -32.766 -25.605 44.486 1.00 64.56 197 GLN A N 1
ATOM 1617 C CA . GLN A 1 197 ? -32.122 -26.502 43.527 1.00 64.56 197 GLN A CA 1
ATOM 1618 C C . GLN A 1 197 ? -32.624 -26.248 42.101 1.00 64.56 197 GLN A C 1
ATOM 1620 O O . GLN A 1 197 ? -31.824 -26.178 41.184 1.00 64.56 197 GLN A O 1
ATOM 1625 N N . GLU A 1 198 ? -33.923 -26.026 41.905 1.00 64.56 198 GLU A N 1
ATOM 1626 C CA . GLU A 1 198 ? -34.502 -25.777 40.580 1.00 64.56 198 GLU A CA 1
ATOM 1627 C C . GLU A 1 198 ? -34.080 -24.410 40.006 1.00 64.56 198 GLU A C 1
ATOM 1629 O O . GLU A 1 198 ? -33.774 -24.292 38.819 1.00 64.56 198 GLU A O 1
ATOM 1634 N N . VAL A 1 199 ? -33.982 -23.377 40.853 1.00 57.16 199 VAL A N 1
ATOM 1635 C CA . VAL A 1 199 ? -33.437 -22.062 40.481 1.00 57.16 199 VAL A CA 1
ATOM 1636 C C . VAL A 1 199 ? -31.931 -22.143 40.242 1.00 57.16 199 VAL A C 1
ATOM 1638 O O . VAL A 1 199 ? -31.444 -21.514 39.307 1.00 57.16 199 VAL A O 1
ATOM 1641 N N . GLN A 1 200 ? -31.193 -22.917 41.035 1.00 59.12 200 GLN A N 1
ATOM 1642 C CA . GLN A 1 200 ? -29.754 -23.110 40.882 1.00 59.12 200 GLN A CA 1
ATOM 1643 C C . GLN A 1 200 ? -29.439 -23.888 39.599 1.00 59.12 200 GLN A C 1
ATOM 1645 O O . GLN A 1 200 ? -28.624 -23.419 38.814 1.00 59.12 200 GLN A O 1
ATOM 1650 N N . ASP A 1 201 ? -30.171 -24.964 39.306 1.00 69.38 201 ASP A N 1
ATOM 1651 C CA . ASP A 1 201 ? -30.068 -25.735 38.064 1.00 69.38 201 ASP A CA 1
ATOM 1652 C C . ASP A 1 201 ? -30.483 -24.883 36.844 1.00 69.38 201 ASP A C 1
ATOM 1654 O O . ASP A 1 201 ? -29.863 -24.947 35.780 1.00 69.38 201 ASP A O 1
ATOM 1658 N N . TYR A 1 202 ? -31.508 -24.029 36.978 1.00 67.50 202 TYR A N 1
ATOM 1659 C CA . TYR A 1 202 ? -31.917 -23.089 35.927 1.00 67.50 202 TYR A CA 1
ATOM 1660 C C . TYR A 1 202 ? -30.887 -21.974 35.704 1.00 67.50 202 TYR A C 1
ATOM 1662 O O . TYR A 1 202 ? -30.607 -21.613 34.556 1.00 67.50 202 TYR A O 1
ATOM 1670 N N . MET A 1 203 ? -30.310 -21.424 36.776 1.00 53.28 203 MET A N 1
ATOM 1671 C CA . MET A 1 203 ? -29.268 -20.402 36.704 1.00 53.28 203 MET A CA 1
ATOM 1672 C C . MET A 1 203 ? -27.963 -20.977 36.162 1.00 53.28 203 MET A C 1
ATOM 1674 O O . MET A 1 203 ? -27.400 -20.362 35.263 1.00 53.28 203 MET A O 1
ATOM 1678 N N . GLU A 1 204 ? -27.528 -22.161 36.597 1.00 60.28 204 GLU A N 1
ATOM 1679 C CA . GLU A 1 204 ? -26.385 -22.882 36.022 1.00 60.28 204 GLU A CA 1
ATOM 1680 C C . GLU A 1 204 ? -26.632 -23.192 34.543 1.00 60.28 204 GLU A C 1
ATOM 1682 O O . GLU A 1 204 ? -25.816 -22.823 33.707 1.00 60.28 204 GLU A O 1
ATOM 1687 N N . SER A 1 205 ? -27.810 -23.698 34.166 1.00 63.50 205 SER A N 1
ATOM 1688 C CA . SER A 1 205 ? -28.188 -23.920 32.760 1.00 63.50 205 SER A CA 1
ATOM 1689 C C . SER A 1 205 ? -28.184 -22.637 31.911 1.00 63.50 205 SER A C 1
ATOM 1691 O O . SER A 1 205 ? -27.762 -22.642 30.749 1.00 63.50 205 SER A O 1
ATOM 1693 N N . LYS A 1 206 ? -28.634 -21.500 32.459 1.00 56.22 206 LYS A N 1
ATOM 1694 C CA . LYS A 1 206 ? -28.625 -20.192 31.774 1.00 56.22 206 LYS A CA 1
ATOM 1695 C C . LYS A 1 206 ? -27.230 -19.579 31.698 1.00 56.22 206 LYS A C 1
ATOM 1697 O O . LYS A 1 206 ? -26.913 -18.955 30.681 1.00 56.22 206 LYS A O 1
ATOM 1702 N N . ILE A 1 207 ? -26.429 -19.721 32.750 1.00 50.00 207 ILE A N 1
ATOM 1703 C CA . ILE A 1 207 ? -25.051 -19.234 32.836 1.00 50.00 207 ILE A CA 1
ATOM 1704 C C . ILE A 1 207 ? -24.166 -20.062 31.909 1.00 50.00 207 ILE A C 1
ATOM 1706 O O . ILE A 1 207 ? -23.460 -19.468 31.100 1.00 50.00 207 ILE A O 1
ATOM 1710 N N . ASP A 1 208 ? -24.299 -21.386 31.902 1.00 51.62 208 ASP A N 1
ATOM 1711 C CA . ASP A 1 208 ? -23.598 -22.276 30.981 1.00 51.62 208 ASP A CA 1
ATOM 1712 C C . ASP A 1 208 ? -24.017 -22.024 29.535 1.00 51.62 208 ASP A C 1
ATOM 1714 O O . ASP A 1 208 ? -23.155 -21.904 28.672 1.00 51.62 208 ASP A O 1
ATOM 1718 N N . ASN A 1 209 ? -25.305 -21.811 29.237 1.00 53.97 209 ASN A N 1
ATOM 1719 C CA . ASN A 1 209 ? -25.720 -21.436 27.879 1.00 53.97 209 ASN A CA 1
ATOM 1720 C C . ASN A 1 209 ? -25.180 -20.063 27.445 1.00 53.97 209 ASN A C 1
ATOM 1722 O O . ASN A 1 209 ? -24.771 -19.903 26.293 1.00 53.97 209 ASN A O 1
ATOM 1726 N N . ARG A 1 210 ? -25.138 -19.067 28.341 1.00 50.12 210 ARG A N 1
ATOM 1727 C CA . ARG A 1 210 ? -24.580 -17.734 28.042 1.00 50.12 210 ARG A CA 1
ATOM 1728 C C . ARG A 1 210 ? -23.059 -17.758 27.910 1.00 50.12 210 ARG A C 1
ATOM 1730 O O . ARG A 1 210 ? -22.528 -17.121 27.003 1.00 50.12 210 ARG A O 1
ATOM 1737 N N . LEU A 1 211 ? -22.360 -18.490 28.773 1.00 46.91 211 LEU A N 1
ATOM 1738 C CA . LEU A 1 211 ? -20.913 -18.682 28.708 1.00 46.91 211 LEU A CA 1
ATOM 1739 C C . LEU A 1 211 ? -20.532 -19.508 27.480 1.00 46.91 211 LEU A C 1
ATOM 1741 O O . LEU A 1 211 ? -19.587 -19.142 26.793 1.00 46.91 211 LEU A O 1
ATOM 1745 N N . CYS A 1 212 ? -21.295 -20.542 27.122 1.00 52.09 212 CYS A N 1
ATOM 1746 C CA . CYS A 1 212 ? -21.043 -21.362 25.938 1.00 52.09 212 CYS A CA 1
ATOM 1747 C C . CYS A 1 212 ? -21.331 -20.593 24.635 1.00 52.09 212 CYS A C 1
ATOM 1749 O O . CYS A 1 212 ? -20.528 -20.650 23.702 1.00 52.09 212 CYS A O 1
ATOM 1751 N N . GLN A 1 213 ? -22.399 -19.783 24.575 1.00 51.03 213 GLN A N 1
ATOM 1752 C CA . GLN A 1 213 ? -22.662 -18.898 23.430 1.00 51.03 213 GLN A CA 1
ATOM 1753 C C . GLN A 1 213 ? -21.613 -17.787 23.299 1.00 51.03 213 GLN A C 1
ATOM 1755 O O . GLN A 1 213 ? -21.082 -17.580 22.208 1.00 51.03 213 GLN A O 1
ATOM 1760 N N . ASN A 1 214 ? -21.249 -17.109 24.392 1.00 50.31 214 ASN A N 1
ATOM 1761 C CA . ASN A 1 214 ? -20.223 -16.066 24.353 1.00 50.31 214 ASN A CA 1
ATOM 1762 C C . ASN A 1 214 ? -18.833 -16.634 24.054 1.00 50.31 214 ASN A C 1
ATOM 1764 O O . ASN A 1 214 ? -18.093 -16.026 23.287 1.00 50.31 214 ASN A O 1
ATOM 1768 N N . CYS A 1 215 ? -18.490 -17.811 24.580 1.00 54.03 215 CYS A N 1
ATOM 1769 C CA . CYS A 1 215 ? -17.229 -18.481 24.278 1.00 54.03 215 CYS A CA 1
ATOM 1770 C C . CYS A 1 215 ? -17.184 -18.934 22.811 1.00 54.03 215 CYS A C 1
ATOM 1772 O O . CYS A 1 215 ? -16.167 -18.746 22.155 1.00 54.03 215 CYS A O 1
ATOM 1774 N N . SER A 1 216 ? -18.298 -19.416 22.248 1.00 60.09 216 SER A N 1
ATOM 1775 C CA . SER A 1 216 ? -18.388 -19.779 20.824 1.00 60.09 216 SER A CA 1
ATOM 1776 C C . SER A 1 216 ? -18.232 -18.564 19.902 1.00 60.09 216 SER A C 1
ATOM 1778 O O . SER A 1 216 ? -17.475 -18.607 18.934 1.00 60.09 216 SER A O 1
ATOM 1780 N N . VAL A 1 217 ? -18.889 -17.446 20.229 1.00 64.81 217 VAL A N 1
ATOM 1781 C CA . VAL A 1 217 ? -18.781 -16.191 19.465 1.00 64.81 217 VAL A CA 1
ATOM 1782 C C . VAL A 1 217 ? -17.388 -15.572 19.594 1.00 64.81 217 VAL A C 1
ATOM 1784 O O . VAL A 1 217 ? -16.834 -15.085 18.609 1.00 64.81 217 VAL A O 1
ATOM 1787 N N . GLN A 1 218 ? -16.793 -15.598 20.789 1.00 68.00 218 GLN A N 1
ATOM 1788 C CA . GLN A 1 218 ? -15.424 -15.126 21.004 1.00 68.00 218 GLN A CA 1
ATOM 1789 C C . GLN A 1 218 ? -14.403 -16.018 20.297 1.00 68.00 218 GLN A C 1
ATOM 1791 O O . GLN A 1 218 ? -13.467 -15.495 19.703 1.00 68.00 218 GLN A O 1
ATOM 1796 N N . LYS A 1 219 ? -14.605 -17.339 20.292 1.00 70.00 219 LYS A N 1
ATOM 1797 C CA . LYS A 1 219 ? -13.731 -18.292 19.606 1.00 70.00 219 LYS A CA 1
ATOM 1798 C C . LYS A 1 219 ? -13.750 -18.090 18.091 1.00 70.00 219 LYS A C 1
ATOM 1800 O O . LYS A 1 219 ? -12.677 -17.974 17.513 1.00 70.00 219 LYS A O 1
ATOM 1805 N N . MET A 1 220 ? -14.926 -17.918 17.477 1.00 71.62 220 MET A N 1
ATOM 1806 C CA . MET A 1 220 ? -15.014 -17.563 16.050 1.00 71.62 220 MET A CA 1
ATOM 1807 C C . MET A 1 220 ? -14.315 -16.233 15.748 1.00 71.62 220 MET A C 1
ATOM 1809 O O . MET A 1 220 ? -13.544 -16.149 14.802 1.00 71.62 220 MET A O 1
ATOM 1813 N N . LYS A 1 221 ? -14.500 -15.206 16.589 1.00 80.31 221 LYS A N 1
ATOM 1814 C CA . LYS A 1 221 ? -13.792 -13.923 16.427 1.00 80.31 221 LYS A CA 1
ATOM 1815 C C . LYS A 1 221 ? -12.276 -14.058 16.533 1.00 80.31 221 LYS A C 1
ATOM 1817 O O . LYS A 1 221 ? -11.555 -13.371 15.817 1.00 80.31 221 LYS A O 1
ATOM 1822 N N . ILE A 1 222 ? -11.789 -14.897 17.443 1.00 76.19 222 ILE A N 1
ATOM 1823 C CA . ILE A 1 222 ? -10.357 -15.159 17.601 1.00 76.19 222 ILE A CA 1
ATOM 1824 C C . ILE A 1 222 ? -9.818 -15.902 16.375 1.00 76.19 222 ILE A C 1
ATOM 1826 O O . ILE A 1 222 ? -8.747 -15.547 15.890 1.00 76.19 222 ILE A O 1
ATOM 1830 N N . GLU A 1 223 ? -10.552 -16.882 15.851 1.00 81.25 223 GLU A N 1
ATOM 1831 C CA . GLU A 1 223 ? -10.179 -17.627 14.643 1.00 81.25 223 GLU A CA 1
ATOM 1832 C C . GLU A 1 223 ? -10.168 -16.723 13.393 1.00 81.25 223 GLU A C 1
ATOM 1834 O O . GLU A 1 223 ? -9.203 -16.757 12.625 1.00 81.25 223 GLU A O 1
ATOM 1839 N N . ASP A 1 224 ? -11.158 -15.838 13.238 1.00 81.50 224 ASP A N 1
ATOM 1840 C CA . ASP A 1 224 ? -11.202 -14.840 12.159 1.00 81.50 224 ASP A CA 1
ATOM 1841 C C . ASP A 1 224 ? -10.020 -13.863 12.246 1.00 81.50 224 ASP A C 1
ATOM 1843 O O . ASP A 1 224 ? -9.299 -13.660 11.265 1.00 81.50 224 ASP A O 1
ATOM 1847 N N . LEU A 1 225 ? -9.744 -13.323 13.439 1.00 78.00 225 LEU A N 1
ATOM 1848 C CA . LEU A 1 225 ? -8.595 -12.439 13.664 1.00 78.00 225 LEU A CA 1
ATOM 1849 C C . LEU A 1 225 ? -7.260 -13.157 13.420 1.00 78.00 225 LEU A C 1
ATOM 1851 O O . LEU A 1 225 ? -6.327 -12.571 12.873 1.00 78.00 225 LEU A O 1
ATOM 1855 N N . GLN A 1 226 ? -7.142 -14.436 13.783 1.00 82.50 226 GLN A N 1
ATOM 1856 C CA . GLN A 1 226 ? -5.951 -15.238 13.485 1.00 82.50 226 GLN A CA 1
ATOM 1857 C C . GLN A 1 226 ? -5.780 -15.484 11.979 1.00 82.50 226 GLN A C 1
ATOM 1859 O O . GLN A 1 226 ? -4.648 -15.472 11.479 1.00 82.50 226 GLN A O 1
ATOM 1864 N N . SER A 1 227 ? -6.879 -15.655 11.239 1.00 87.94 227 SER A N 1
ATOM 1865 C CA . SER A 1 227 ? -6.857 -15.742 9.775 1.00 87.94 227 SER A CA 1
ATOM 1866 C C . SER A 1 227 ? -6.372 -14.433 9.146 1.00 87.94 227 SER A C 1
ATOM 1868 O O . SER A 1 227 ? -5.477 -14.443 8.295 1.00 87.94 227 SER A O 1
ATOM 1870 N N . GLU A 1 228 ? -6.885 -13.293 9.612 1.00 85.69 228 GLU A N 1
ATOM 1871 C CA . GLU A 1 228 ? -6.451 -11.968 9.156 1.00 85.69 228 GLU A CA 1
ATOM 1872 C C . GLU A 1 228 ? -4.979 -11.693 9.475 1.00 85.69 228 GLU A C 1
ATOM 1874 O O . GLU A 1 228 ? -4.235 -11.252 8.599 1.00 85.69 228 GLU A O 1
ATOM 1879 N N . ILE A 1 229 ? -4.511 -12.031 10.681 1.00 85.12 229 ILE A N 1
ATOM 1880 C CA . ILE A 1 229 ? -3.095 -11.887 11.057 1.00 85.12 229 ILE A CA 1
ATOM 1881 C C . ILE A 1 229 ? -2.199 -12.713 10.127 1.00 85.12 229 ILE A C 1
ATOM 1883 O O . ILE A 1 229 ? -1.135 -12.246 9.715 1.00 85.12 229 ILE A O 1
ATOM 1887 N N . THR A 1 230 ? -2.615 -13.931 9.776 1.00 88.81 230 THR A N 1
ATOM 1888 C CA . THR A 1 230 ? -1.878 -14.782 8.831 1.00 88.81 230 THR A CA 1
ATOM 1889 C C . THR A 1 230 ? -1.774 -14.130 7.450 1.00 88.81 230 THR A C 1
ATOM 1891 O O . THR A 1 230 ? -0.671 -14.044 6.907 1.00 88.81 230 THR A O 1
ATOM 1894 N N . LYS A 1 231 ? -2.880 -13.590 6.921 1.00 89.69 231 LYS A N 1
ATOM 1895 C CA . LYS A 1 231 ? -2.894 -12.861 5.640 1.00 89.69 231 LYS A CA 1
ATOM 1896 C C . LYS A 1 231 ? -2.001 -11.621 5.674 1.00 89.69 231 LYS A C 1
ATOM 1898 O O . LYS A 1 231 ? -1.233 -11.390 4.745 1.00 89.69 231 LYS A O 1
ATOM 1903 N N . CYS A 1 232 ? -2.034 -10.851 6.761 1.00 83.88 232 CYS A N 1
ATOM 1904 C CA . CYS A 1 232 ? -1.158 -9.690 6.930 1.00 83.88 232 CYS A CA 1
ATOM 1905 C C . CYS A 1 232 ? 0.326 -10.086 6.924 1.00 83.88 232 CYS A C 1
ATOM 1907 O O . CYS A 1 232 ? 1.138 -9.420 6.285 1.00 83.88 232 CYS A O 1
ATOM 1909 N N . LYS A 1 233 ? 0.689 -11.205 7.563 1.00 89.50 233 LYS A N 1
ATOM 1910 C CA . LYS A 1 233 ? 2.064 -11.737 7.538 1.00 89.50 233 LYS A CA 1
ATOM 1911 C C . LYS A 1 233 ? 2.500 -12.232 6.156 1.00 89.50 233 LYS A C 1
ATOM 1913 O O . LYS A 1 233 ? 3.692 -12.241 5.857 1.00 89.50 233 LYS A O 1
ATOM 1918 N N . GLU A 1 234 ? 1.577 -12.709 5.328 1.00 90.62 234 GLU A N 1
ATOM 1919 C CA . GLU A 1 234 ? 1.858 -13.050 3.926 1.00 90.62 234 GLU A CA 1
ATOM 1920 C C . GLU A 1 234 ? 2.109 -11.795 3.094 1.00 90.62 234 GLU A C 1
ATOM 1922 O O . GLU A 1 234 ? 3.142 -11.703 2.435 1.00 90.62 234 GLU A O 1
ATOM 1927 N N . LEU A 1 235 ? 1.235 -10.793 3.218 1.00 87.88 235 LEU A N 1
ATOM 1928 C CA . LEU A 1 235 ? 1.389 -9.508 2.535 1.00 87.88 235 LEU A CA 1
ATOM 1929 C C . LEU A 1 235 ? 2.689 -8.795 2.921 1.00 87.88 235 LEU A C 1
ATOM 1931 O O . LEU A 1 235 ? 3.357 -8.239 2.054 1.00 87.88 235 LEU A O 1
ATOM 1935 N N . GLN A 1 236 ? 3.084 -8.850 4.195 1.00 88.12 236 GLN A N 1
ATOM 1936 C CA . GLN A 1 236 ? 4.350 -8.279 4.652 1.00 88.12 236 GLN A CA 1
ATOM 1937 C C . GLN A 1 236 ? 5.557 -8.949 3.979 1.00 88.12 236 GLN A C 1
ATOM 1939 O O . GLN A 1 236 ? 6.450 -8.258 3.496 1.00 88.12 236 GLN A O 1
ATOM 1944 N N . ARG A 1 237 ? 5.561 -10.284 3.874 1.00 89.56 237 ARG A N 1
ATOM 1945 C CA . ARG A 1 237 ? 6.635 -11.020 3.186 1.00 89.56 237 ARG A CA 1
ATOM 1946 C C . ARG A 1 237 ? 6.699 -10.698 1.696 1.00 89.56 237 ARG A C 1
ATOM 1948 O O . ARG A 1 237 ? 7.783 -10.672 1.120 1.00 89.56 237 ARG A O 1
ATOM 1955 N N . ASP A 1 238 ? 5.557 -10.479 1.053 1.00 90.31 238 ASP A N 1
ATOM 1956 C CA . ASP A 1 238 ? 5.531 -10.094 -0.358 1.00 90.31 238 ASP A CA 1
ATOM 1957 C C . ASP A 1 238 ? 5.969 -8.638 -0.572 1.00 90.31 238 ASP A C 1
ATOM 1959 O O . ASP A 1 238 ? 6.647 -8.356 -1.561 1.00 90.31 238 ASP A O 1
ATOM 1963 N N . LEU A 1 239 ? 5.675 -7.736 0.371 1.00 86.12 239 LEU A N 1
ATOM 1964 C CA . LEU A 1 239 ? 6.219 -6.374 0.394 1.00 86.12 239 LEU A CA 1
ATOM 1965 C C . LEU A 1 239 ? 7.745 -6.371 0.532 1.00 86.12 239 LEU A C 1
ATOM 1967 O O . LEU A 1 239 ? 8.411 -5.699 -0.248 1.00 86.12 239 LEU A O 1
ATOM 1971 N N . GLU A 1 240 ? 8.300 -7.165 1.450 1.00 90.06 240 GLU A N 1
ATOM 1972 C CA . GLU A 1 240 ? 9.754 -7.292 1.635 1.00 90.06 240 GLU A CA 1
ATOM 1973 C C . GLU A 1 240 ? 10.447 -7.786 0.353 1.00 90.06 240 GLU A C 1
ATOM 1975 O O . GLU A 1 240 ? 11.426 -7.193 -0.095 1.00 90.06 240 GLU A O 1
ATOM 1980 N N . LYS A 1 241 ? 9.890 -8.801 -0.326 1.00 91.69 241 LYS A N 1
ATOM 1981 C CA . LYS A 1 241 ? 10.421 -9.256 -1.628 1.00 91.69 241 LYS A CA 1
ATOM 1982 C C . LYS A 1 241 ? 10.373 -8.166 -2.697 1.00 91.69 241 LYS A C 1
ATOM 1984 O O . LYS A 1 241 ? 11.267 -8.088 -3.538 1.00 91.69 241 LYS A O 1
ATOM 1989 N N . LYS A 1 242 ? 9.305 -7.365 -2.716 1.00 88.75 242 LYS A N 1
ATOM 1990 C CA . LYS A 1 242 ? 9.156 -6.273 -3.684 1.00 88.75 242 LYS A CA 1
ATOM 1991 C C . LYS A 1 242 ? 10.150 -5.149 -3.423 1.00 88.75 242 LYS A C 1
ATOM 1993 O O . LYS A 1 242 ? 10.643 -4.569 -4.387 1.00 88.75 242 LYS A O 1
ATOM 1998 N N . ASP A 1 243 ? 10.473 -4.888 -2.163 1.00 88.56 243 ASP A N 1
ATOM 1999 C CA . ASP A 1 243 ? 11.491 -3.911 -1.781 1.00 88.56 243 ASP A CA 1
ATOM 2000 C C . ASP A 1 243 ? 12.893 -4.365 -2.227 1.00 88.56 243 ASP A C 1
ATOM 2002 O O . ASP A 1 243 ? 13.625 -3.605 -2.863 1.00 88.56 243 ASP A O 1
ATOM 2006 N N . ASP A 1 244 ? 13.215 -5.652 -2.052 1.00 89.69 244 ASP A N 1
ATOM 2007 C CA . ASP A 1 244 ? 14.454 -6.248 -2.574 1.00 89.69 244 ASP A CA 1
ATOM 2008 C C . ASP A 1 244 ? 14.552 -6.168 -4.112 1.00 89.69 244 ASP A C 1
ATOM 2010 O O . ASP A 1 244 ? 15.620 -5.891 -4.672 1.00 89.69 244 ASP A O 1
ATOM 2014 N N . GLU A 1 245 ? 13.448 -6.419 -4.826 1.00 91.62 245 GLU A N 1
ATOM 2015 C CA . GLU A 1 245 ? 13.374 -6.265 -6.287 1.00 91.62 245 GLU A CA 1
ATOM 2016 C C . GLU A 1 245 ? 13.595 -4.806 -6.718 1.00 91.62 245 GLU A C 1
ATOM 2018 O O . GLU A 1 245 ? 14.338 -4.551 -7.670 1.00 91.62 245 GLU A O 1
ATOM 2023 N N . LEU A 1 246 ? 13.000 -3.846 -6.002 1.00 86.38 246 LEU A N 1
ATOM 2024 C CA . LEU A 1 246 ? 13.196 -2.411 -6.224 1.00 86.38 246 LEU A CA 1
ATOM 2025 C C . LEU A 1 246 ? 14.651 -1.993 -5.993 1.00 86.38 246 LEU A C 1
ATOM 2027 O O . LEU A 1 246 ? 15.214 -1.259 -6.808 1.00 86.38 246 LEU A O 1
ATOM 2031 N N . GLY A 1 247 ? 15.283 -2.506 -4.936 1.00 86.00 247 GLY A N 1
ATOM 2032 C CA . GLY A 1 247 ? 16.697 -2.276 -4.653 1.00 86.00 247 GLY A CA 1
ATOM 2033 C C . GLY A 1 247 ? 17.608 -2.754 -5.788 1.00 86.00 247 GLY A C 1
ATOM 2034 O O . GLY A 1 247 ? 18.511 -2.028 -6.210 1.00 86.00 247 GLY A O 1
ATOM 2035 N N . LYS A 1 248 ? 17.342 -3.942 -6.349 1.00 90.50 248 LYS A N 1
ATOM 2036 C CA . LYS A 1 248 ? 18.085 -4.468 -7.512 1.00 90.50 248 LYS A CA 1
ATOM 2037 C C . LYS A 1 248 ? 17.894 -3.603 -8.755 1.00 90.50 248 LYS A C 1
ATOM 2039 O O . LYS A 1 248 ? 18.881 -3.212 -9.371 1.00 90.50 248 LYS A O 1
ATOM 2044 N N . LEU A 1 249 ? 16.651 -3.246 -9.077 1.00 86.75 249 LEU A N 1
ATOM 2045 C CA . LEU A 1 249 ? 16.345 -2.390 -10.228 1.00 86.75 249 LEU A CA 1
ATOM 2046 C C . LEU A 1 249 ? 16.998 -1.007 -10.119 1.00 86.75 249 LEU A C 1
ATOM 2048 O O . LEU A 1 249 ? 17.458 -0.464 -11.121 1.00 86.75 249 LEU A O 1
ATOM 2052 N N . SER A 1 250 ? 17.072 -0.447 -8.910 1.00 88.38 250 SER A N 1
ATOM 2053 C CA . SER A 1 250 ? 17.757 0.823 -8.657 1.00 88.38 250 SER A CA 1
ATOM 2054 C C . SER A 1 250 ? 19.254 0.734 -8.978 1.00 88.38 250 SER A C 1
ATOM 2056 O O . SER A 1 250 ? 19.802 1.594 -9.671 1.00 88.38 250 SER A O 1
ATOM 2058 N N . ASN A 1 251 ? 19.911 -0.351 -8.559 1.00 89.38 251 ASN A N 1
ATOM 2059 C CA . ASN A 1 251 ? 21.321 -0.589 -8.873 1.00 89.38 251 ASN A CA 1
ATOM 2060 C C . ASN A 1 251 ? 21.556 -0.808 -10.376 1.00 89.38 251 ASN A C 1
ATOM 2062 O O . ASN A 1 251 ? 22.502 -0.250 -10.935 1.00 89.38 251 ASN A O 1
ATOM 2066 N N . ASP A 1 252 ? 20.677 -1.557 -11.046 1.00 89.94 252 ASP A N 1
ATOM 2067 C CA . ASP A 1 252 ? 20.744 -1.756 -12.498 1.00 89.94 252 ASP A CA 1
ATOM 2068 C C . ASP A 1 252 ? 20.590 -0.424 -13.251 1.00 89.94 252 ASP A C 1
ATOM 2070 O O . ASP A 1 252 ? 21.319 -0.155 -14.209 1.00 89.94 252 ASP A O 1
ATOM 2074 N N . MET A 1 253 ? 19.690 0.452 -12.791 1.00 88.19 253 MET A N 1
ATOM 2075 C CA . MET A 1 253 ? 19.499 1.787 -13.361 1.00 88.19 253 MET A CA 1
ATOM 2076 C C . MET A 1 253 ? 20.758 2.652 -13.224 1.00 88.19 253 MET A C 1
ATOM 2078 O O . MET A 1 253 ? 21.177 3.266 -14.206 1.00 88.19 253 MET A O 1
ATOM 2082 N N . LEU A 1 254 ? 21.399 2.654 -12.051 1.00 87.38 254 LEU A N 1
ATOM 2083 C CA . LEU A 1 254 ? 22.665 3.364 -11.835 1.00 87.38 254 LEU A CA 1
ATOM 2084 C C . LEU A 1 254 ? 23.783 2.823 -12.740 1.00 87.38 254 LEU A C 1
ATOM 2086 O O . LEU A 1 254 ? 24.547 3.602 -13.315 1.00 87.38 254 LEU A O 1
ATOM 2090 N N . SER A 1 255 ? 23.861 1.500 -12.922 1.00 91.31 255 SER A N 1
ATOM 2091 C CA . SER A 1 255 ? 24.836 0.878 -13.828 1.00 91.31 255 SER A CA 1
ATOM 2092 C C . SER A 1 255 ? 24.608 1.295 -15.284 1.00 91.31 255 SER A C 1
ATOM 2094 O O . SER A 1 255 ? 25.554 1.656 -15.986 1.00 91.31 255 SER A O 1
ATOM 2096 N N . LEU A 1 256 ? 23.352 1.303 -15.741 1.00 88.19 256 LEU A N 1
ATOM 2097 C CA . LEU A 1 256 ? 22.994 1.749 -17.090 1.00 88.19 256 LEU A CA 1
ATOM 2098 C C . LEU A 1 256 ? 23.313 3.230 -17.317 1.00 88.19 256 LEU A C 1
ATOM 2100 O O . LEU A 1 256 ? 23.715 3.629 -18.413 1.00 88.19 256 LEU A O 1
ATOM 2104 N N . GLU A 1 257 ? 23.148 4.060 -16.291 1.00 87.12 257 GLU A N 1
ATOM 2105 C CA . GLU A 1 257 ? 23.468 5.481 -16.358 1.00 87.12 257 GLU A CA 1
ATOM 2106 C C . GLU A 1 257 ? 24.981 5.712 -16.489 1.00 87.12 257 GLU A C 1
ATOM 2108 O O . GLU A 1 257 ? 25.426 6.536 -17.298 1.00 87.12 257 GLU A O 1
ATOM 2113 N N . LEU A 1 258 ? 25.780 4.899 -15.793 1.00 90.69 258 LEU A N 1
ATOM 2114 C CA . LEU A 1 258 ? 27.232 4.868 -15.946 1.00 90.69 258 LEU A CA 1
ATOM 2115 C C . LEU A 1 258 ? 27.645 4.465 -17.373 1.00 90.69 258 LEU A C 1
ATOM 2117 O O . LEU A 1 258 ? 28.490 5.116 -17.996 1.00 90.69 258 LEU A O 1
ATOM 2121 N N . ASP A 1 259 ? 27.014 3.430 -17.929 1.00 88.75 259 ASP A N 1
ATOM 2122 C CA . ASP A 1 259 ? 27.270 2.971 -19.297 1.00 88.75 259 ASP A CA 1
ATOM 2123 C C . ASP A 1 259 ? 26.898 4.026 -20.342 1.00 88.75 259 ASP A C 1
ATOM 2125 O O . ASP A 1 259 ? 27.647 4.256 -21.300 1.00 88.75 259 ASP A O 1
ATOM 2129 N N . LYS A 1 260 ? 25.787 4.739 -20.139 1.00 88.25 260 LYS A N 1
ATOM 2130 C CA . LYS A 1 260 ? 25.381 5.867 -20.985 1.00 88.25 260 LYS A CA 1
ATOM 2131 C C . LYS A 1 260 ? 26.445 6.966 -20.999 1.00 88.25 260 LYS A C 1
ATOM 2133 O O . LYS A 1 260 ? 26.803 7.444 -22.079 1.00 88.25 260 LYS A O 1
ATOM 2138 N N . LEU A 1 261 ? 26.979 7.345 -19.836 1.00 89.06 261 LEU A N 1
ATOM 2139 C CA . LEU A 1 261 ? 28.048 8.345 -19.732 1.00 89.06 261 LEU A CA 1
ATOM 2140 C C . LEU A 1 261 ? 29.334 7.874 -20.428 1.00 89.06 261 LEU A C 1
ATOM 2142 O O . LEU A 1 261 ? 29.937 8.622 -21.205 1.00 89.06 261 LEU A O 1
ATOM 2146 N N . ASN A 1 262 ? 29.714 6.609 -20.235 1.00 88.94 262 ASN A N 1
ATOM 2147 C CA . ASN A 1 262 ? 30.863 6.007 -20.912 1.00 88.94 262 ASN A CA 1
ATOM 2148 C C . ASN A 1 262 ? 30.707 6.028 -22.439 1.00 88.94 262 ASN A C 1
ATOM 2150 O O . ASN A 1 262 ? 31.650 6.356 -23.168 1.00 88.94 262 ASN A O 1
ATOM 2154 N N . MET A 1 263 ? 29.512 5.724 -22.945 1.00 87.62 263 MET A N 1
ATOM 2155 C CA . MET A 1 263 ? 29.221 5.759 -24.377 1.00 87.62 263 MET A CA 1
ATOM 2156 C C . MET A 1 263 ? 29.217 7.184 -24.939 1.00 87.62 263 MET A C 1
ATOM 2158 O O . MET A 1 263 ? 29.753 7.405 -26.027 1.00 87.62 263 MET A O 1
ATOM 2162 N N . GLN A 1 264 ? 28.704 8.170 -24.200 1.00 85.81 264 GLN A N 1
ATOM 2163 C CA . GLN A 1 264 ? 28.788 9.582 -24.592 1.00 85.81 264 GLN A CA 1
ATOM 2164 C C . GLN A 1 264 ? 30.235 10.079 -24.673 1.00 85.81 264 GLN A C 1
ATOM 2166 O O . GLN A 1 264 ? 30.598 10.792 -25.615 1.00 85.81 264 GLN A O 1
ATOM 2171 N N . SER A 1 265 ? 31.084 9.663 -23.732 1.00 89.06 265 SER A N 1
ATOM 2172 C CA . SER A 1 265 ? 32.518 9.961 -23.767 1.00 89.06 265 SER A CA 1
ATOM 2173 C C . SER A 1 265 ? 33.183 9.353 -25.009 1.00 89.06 265 SER A C 1
ATOM 2175 O O . SER A 1 265 ? 33.837 10.061 -25.782 1.00 89.06 265 SER A O 1
ATOM 2177 N N . LYS A 1 266 ? 32.929 8.065 -25.293 1.00 90.06 266 LYS A N 1
ATOM 2178 C CA . LYS A 1 266 ? 33.417 7.395 -26.515 1.00 90.06 266 LYS A CA 1
ATOM 2179 C C . LYS A 1 266 ? 32.947 8.098 -27.790 1.00 90.06 266 LYS A C 1
ATOM 2181 O O . LYS A 1 266 ? 33.756 8.321 -28.690 1.00 90.06 266 LYS A O 1
ATOM 2186 N N . TYR A 1 267 ? 31.674 8.483 -27.860 1.00 87.00 267 TYR A N 1
ATOM 2187 C CA . TYR A 1 267 ? 31.117 9.222 -28.993 1.00 87.00 267 TYR A CA 1
ATOM 2188 C C . TYR A 1 267 ? 31.823 10.567 -29.201 1.00 87.00 267 TYR A C 1
ATOM 2190 O O . TYR A 1 267 ? 32.210 10.901 -30.320 1.00 87.00 267 TYR A O 1
ATOM 2198 N N . THR A 1 268 ? 32.061 11.313 -28.122 1.00 87.50 268 THR A N 1
ATOM 2199 C CA . THR A 1 268 ? 32.756 12.607 -28.177 1.00 87.50 268 THR A CA 1
ATOM 2200 C C . THR A 1 268 ? 34.194 12.447 -28.677 1.00 87.50 268 THR A C 1
ATOM 2202 O O . THR A 1 268 ? 34.633 13.193 -29.554 1.00 87.50 268 THR A O 1
ATOM 2205 N N . ASN A 1 269 ? 34.907 11.423 -28.201 1.00 90.25 269 ASN A N 1
ATOM 2206 C CA . ASN A 1 269 ? 36.264 11.113 -28.656 1.00 90.25 269 ASN A CA 1
ATOM 2207 C C . ASN A 1 269 ? 36.308 10.733 -30.142 1.00 90.25 269 ASN A C 1
ATOM 2209 O O . ASN A 1 269 ? 37.160 11.226 -30.884 1.00 90.25 269 ASN A O 1
ATOM 2213 N N . LEU A 1 270 ? 35.363 9.908 -30.601 1.00 87.06 270 LEU A N 1
ATOM 2214 C CA . LEU A 1 270 ? 35.227 9.555 -32.017 1.00 87.06 270 LEU A CA 1
ATOM 2215 C C . LEU A 1 270 ? 34.931 10.785 -32.878 1.00 87.06 270 LEU A C 1
ATOM 2217 O O . LEU A 1 270 ? 35.565 10.977 -33.916 1.00 87.06 270 LEU A O 1
ATOM 2221 N N . LYS A 1 271 ? 34.023 11.655 -32.430 1.00 89.25 271 LYS A N 1
ATOM 2222 C CA . LYS A 1 271 ? 33.689 12.905 -33.121 1.00 89.25 271 LYS A CA 1
ATOM 2223 C C . LYS A 1 271 ? 34.927 13.794 -33.285 1.00 89.25 271 LYS A C 1
ATOM 2225 O O . LYS A 1 271 ? 35.220 14.238 -34.393 1.00 89.25 271 LYS A O 1
ATOM 2230 N N . ASN A 1 272 ? 35.705 13.971 -32.219 1.00 89.00 272 ASN A N 1
ATOM 2231 C CA . ASN A 1 272 ? 36.949 14.744 -32.252 1.00 89.00 272 ASN A CA 1
ATOM 2232 C C . ASN A 1 272 ? 38.008 14.114 -33.172 1.00 89.00 272 ASN A C 1
ATOM 2234 O O . ASN A 1 272 ? 38.653 14.826 -33.942 1.00 89.00 272 ASN A O 1
ATOM 2238 N N . SER A 1 273 ? 38.148 12.784 -33.156 1.00 88.50 273 SER A N 1
ATOM 2239 C CA . SER A 1 273 ? 39.037 12.065 -34.079 1.00 88.50 273 SER A CA 1
ATOM 2240 C C . SER A 1 273 ? 38.623 12.251 -35.542 1.00 88.50 273 SER A C 1
ATOM 2242 O O . SER A 1 273 ? 39.475 12.411 -36.415 1.00 88.50 273 SER A O 1
ATOM 2244 N N . THR A 1 274 ? 37.318 12.291 -35.813 1.00 83.88 274 THR A N 1
ATOM 2245 C CA . THR A 1 274 ? 36.782 12.519 -37.162 1.00 83.88 274 THR A CA 1
ATOM 2246 C C . THR A 1 274 ? 37.130 13.926 -37.648 1.00 83.88 274 THR A C 1
ATOM 2248 O O . THR A 1 274 ? 37.691 14.069 -38.731 1.00 83.88 274 THR A O 1
ATOM 2251 N N . TYR A 1 275 ? 36.939 14.952 -36.808 1.00 86.06 275 TYR A N 1
ATOM 2252 C CA . TYR A 1 275 ? 37.347 16.323 -37.139 1.00 86.06 275 TYR A CA 1
ATOM 2253 C C . TYR A 1 275 ? 38.853 16.457 -37.403 1.00 86.06 275 TYR A C 1
ATOM 2255 O O . TYR A 1 275 ? 39.255 17.178 -38.319 1.00 86.06 275 TYR A O 1
ATOM 2263 N N . GLN A 1 276 ? 39.698 15.759 -36.636 1.00 88.00 276 GLN A N 1
ATOM 2264 C CA . GLN A 1 276 ? 41.143 15.739 -36.887 1.00 88.00 276 GLN A CA 1
ATOM 2265 C C . GLN A 1 276 ? 41.473 15.112 -38.244 1.00 88.00 276 GLN A C 1
ATOM 2267 O O . GLN A 1 276 ? 42.230 15.698 -39.020 1.00 88.00 276 GLN A O 1
ATOM 2272 N N . LYS A 1 277 ? 40.868 13.963 -38.562 1.00 88.25 277 LYS A N 1
ATOM 2273 C CA . LYS A 1 277 ? 41.064 13.296 -39.856 1.00 88.25 277 LYS A CA 1
ATOM 2274 C C . LYS A 1 277 ? 40.583 14.150 -41.025 1.00 88.25 277 LYS A C 1
ATOM 2276 O O . LYS A 1 277 ? 41.259 14.205 -42.048 1.00 88.25 277 LYS A O 1
ATOM 2281 N N . ASP A 1 278 ? 39.472 14.864 -40.876 1.00 84.56 278 ASP A N 1
ATOM 2282 C CA . ASP A 1 278 ? 38.986 15.785 -41.907 1.00 84.56 278 ASP A CA 1
ATOM 2283 C C . ASP A 1 278 ? 39.961 16.946 -42.141 1.00 84.56 278 ASP A C 1
ATOM 2285 O O . ASP A 1 278 ? 40.227 17.325 -43.286 1.00 84.56 278 ASP A O 1
ATOM 2289 N N . ALA A 1 279 ? 40.567 17.476 -41.074 1.00 87.06 279 ALA A N 1
ATOM 2290 C CA . ALA A 1 279 ? 41.600 18.501 -41.186 1.00 87.06 279 ALA A CA 1
ATOM 2291 C C . ALA A 1 279 ? 42.874 17.976 -41.878 1.00 87.06 279 ALA A C 1
ATOM 2293 O O . ALA A 1 279 ? 43.456 18.675 -42.714 1.00 87.06 279 ALA A O 1
ATOM 2294 N N . GLU A 1 280 ? 43.303 16.749 -41.574 1.00 88.69 280 GLU A N 1
ATOM 2295 C CA . GLU A 1 280 ? 44.429 16.088 -42.250 1.00 88.69 280 GLU A CA 1
ATOM 2296 C C . GLU A 1 280 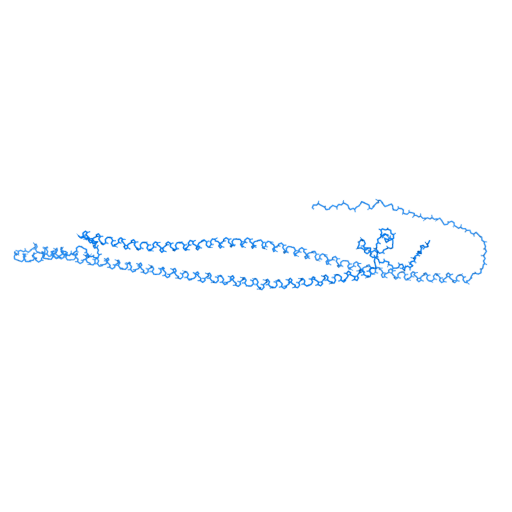? 44.136 15.828 -43.731 1.00 88.69 280 GLU A C 1
ATOM 2298 O O . GLU A 1 280 ? 44.959 16.158 -44.590 1.00 88.69 280 GLU A O 1
ATOM 2303 N N . ASN A 1 281 ? 42.942 15.324 -44.049 1.00 87.12 281 ASN A N 1
ATOM 2304 C CA . ASN A 1 281 ? 42.492 15.103 -45.421 1.00 87.12 281 ASN A CA 1
ATOM 2305 C C . ASN A 1 281 ? 42.481 16.405 -46.225 1.00 87.12 281 ASN A C 1
ATOM 2307 O O . ASN A 1 281 ? 42.918 16.421 -47.378 1.00 87.12 281 ASN A O 1
ATOM 2311 N N . LYS A 1 282 ? 42.055 17.517 -45.615 1.00 91.12 282 LYS A N 1
ATOM 2312 C CA . LYS A 1 282 ? 42.090 18.837 -46.253 1.00 91.12 282 LYS A CA 1
ATOM 2313 C C . LYS A 1 282 ? 43.523 19.286 -46.557 1.00 91.12 282 LYS A C 1
ATOM 2315 O O . LYS A 1 282 ? 43.808 19.674 -47.687 1.00 91.12 282 LYS A O 1
ATOM 2320 N N . LYS A 1 283 ? 44.451 19.145 -45.600 1.00 91.12 283 LYS A N 1
ATOM 2321 C CA . LYS A 1 283 ? 45.882 19.448 -45.814 1.00 91.12 283 LYS A CA 1
ATOM 2322 C C . LYS A 1 283 ? 46.496 18.590 -46.923 1.00 91.12 283 LYS A C 1
ATOM 2324 O O . LYS A 1 283 ? 47.266 19.092 -47.742 1.00 91.12 283 LYS A O 1
ATOM 2329 N N . LEU A 1 284 ? 46.164 17.300 -46.962 1.00 87.94 284 LEU A N 1
ATOM 2330 C CA . LEU A 1 284 ? 46.626 16.391 -48.012 1.00 87.94 284 LEU A CA 1
ATOM 2331 C C . LEU A 1 284 ? 46.066 16.781 -49.383 1.00 87.94 284 LEU A C 1
ATOM 2333 O O . LEU A 1 284 ? 46.817 16.793 -50.359 1.00 87.94 284 LEU A O 1
ATOM 2337 N N . ALA A 1 285 ? 44.788 17.156 -49.461 1.00 87.81 285 ALA A N 1
ATOM 2338 C CA . ALA A 1 285 ? 44.169 17.631 -50.696 1.00 87.81 285 ALA A CA 1
ATOM 2339 C C . ALA A 1 285 ? 44.854 18.899 -51.232 1.00 87.81 285 ALA A C 1
ATOM 2341 O O . ALA A 1 285 ? 45.130 18.989 -52.431 1.00 87.81 285 ALA A O 1
ATOM 2342 N N . ASP A 1 286 ? 45.197 19.845 -50.356 1.00 90.69 286 ASP A N 1
ATOM 2343 C CA . ASP A 1 286 ? 45.930 21.053 -50.745 1.00 90.69 286 ASP A CA 1
ATOM 2344 C C . ASP A 1 286 ? 47.350 20.725 -51.232 1.00 90.69 286 ASP A C 1
ATOM 2346 O O . ASP A 1 286 ? 47.792 21.246 -52.257 1.00 90.69 286 ASP A O 1
ATOM 2350 N N . LYS A 1 287 ? 48.042 19.781 -50.581 1.00 92.75 287 LYS A N 1
ATOM 2351 C CA . LYS A 1 287 ? 49.361 19.308 -51.030 1.00 92.75 287 LYS A CA 1
ATOM 2352 C C . LYS A 1 287 ? 49.303 18.643 -52.410 1.00 92.75 287 LYS A C 1
ATOM 2354 O O . LYS A 1 287 ? 50.183 18.885 -53.235 1.00 92.75 287 LYS A O 1
ATOM 2359 N N . ILE A 1 288 ? 48.264 17.850 -52.683 1.00 87.62 288 ILE A N 1
ATOM 2360 C CA . ILE A 1 288 ? 48.029 17.242 -54.004 1.00 87.62 288 ILE A CA 1
ATOM 2361 C C . ILE A 1 288 ? 47.803 18.326 -55.064 1.00 87.62 288 ILE A C 1
ATOM 2363 O O . ILE A 1 288 ? 48.391 18.249 -56.142 1.00 87.62 288 ILE A O 1
ATOM 2367 N N . LYS A 1 289 ? 47.005 19.360 -54.766 1.00 89.19 289 LYS A N 1
ATOM 2368 C CA . LYS A 1 289 ? 46.795 20.486 -55.692 1.00 89.19 289 LYS A CA 1
ATOM 2369 C C . LYS A 1 289 ? 48.107 21.190 -56.045 1.00 89.19 289 LYS A C 1
ATOM 2371 O O . LYS A 1 289 ? 48.322 21.497 -57.215 1.00 89.19 289 LYS A O 1
ATOM 2376 N N . THR A 1 290 ? 48.980 21.429 -55.066 1.00 90.81 290 THR A N 1
ATOM 2377 C CA . THR A 1 290 ? 50.292 22.054 -55.305 1.00 90.81 290 THR A CA 1
ATOM 2378 C C . THR A 1 290 ? 51.187 21.169 -56.168 1.00 90.81 290 THR A C 1
ATOM 2380 O O . THR A 1 290 ? 51.710 21.636 -57.176 1.00 90.81 290 THR A O 1
ATOM 2383 N N . LEU A 1 291 ? 51.295 19.878 -55.838 1.00 89.44 291 LEU A N 1
ATOM 2384 C CA . LEU A 1 291 ? 52.096 18.929 -56.617 1.00 89.44 291 LEU A CA 1
ATOM 2385 C C . LEU A 1 291 ? 51.613 18.804 -58.068 1.00 89.44 291 LEU A C 1
ATOM 2387 O O . LEU A 1 291 ? 52.436 18.718 -58.974 1.00 89.44 291 LEU A O 1
ATOM 2391 N N . ASN A 1 292 ? 50.298 18.840 -58.305 1.00 88.00 292 ASN A N 1
ATOM 2392 C CA . ASN A 1 292 ? 49.746 18.813 -59.661 1.00 88.00 292 ASN A CA 1
ATOM 2393 C C . ASN A 1 292 ? 50.139 20.056 -60.472 1.00 88.00 292 ASN A C 1
ATOM 2395 O O . ASN A 1 292 ? 50.510 19.918 -61.635 1.00 88.00 292 ASN A O 1
ATOM 2399 N N . LYS A 1 293 ? 50.135 21.249 -59.859 1.00 90.12 293 LYS A N 1
ATOM 2400 C CA . LYS A 1 293 ? 50.615 22.477 -60.519 1.00 90.12 293 LYS A CA 1
ATOM 2401 C C . LYS A 1 293 ? 52.100 22.397 -60.876 1.00 90.12 293 LYS A C 1
ATOM 2403 O O . LYS A 1 293 ? 52.502 22.854 -61.944 1.00 90.12 293 LYS A O 1
ATOM 2408 N N . ASP A 1 294 ? 52.922 21.827 -59.999 1.00 89.75 294 ASP A N 1
ATOM 2409 C CA . ASP A 1 294 ? 54.353 21.653 -60.268 1.00 89.75 294 ASP A CA 1
ATOM 2410 C C . ASP A 1 294 ? 54.604 20.621 -61.378 1.00 89.75 294 ASP A C 1
ATOM 2412 O O . ASP A 1 294 ? 55.468 20.826 -62.234 1.00 89.75 294 ASP A O 1
ATOM 2416 N N . LEU A 1 295 ? 53.809 19.546 -61.417 1.00 87.81 295 LEU A N 1
ATOM 2417 C CA . LEU A 1 295 ? 53.820 18.562 -62.501 1.00 87.81 295 LEU A CA 1
ATOM 2418 C C . LEU A 1 295 ? 53.451 19.184 -63.850 1.00 87.81 295 LEU A C 1
ATOM 2420 O O . LEU A 1 295 ? 54.142 18.925 -64.832 1.00 87.81 295 LEU A O 1
ATOM 2424 N N . GLU A 1 296 ? 52.412 20.021 -63.910 1.00 88.12 296 GLU A N 1
ATOM 2425 C CA . GLU A 1 296 ? 52.037 20.746 -65.132 1.00 88.12 296 GLU A CA 1
ATOM 2426 C C . GLU A 1 296 ? 53.183 21.626 -65.640 1.00 88.12 296 GLU A C 1
ATOM 2428 O O . GLU A 1 296 ? 53.561 21.520 -66.807 1.00 88.12 296 GLU A O 1
ATOM 2433 N N . LYS A 1 297 ? 53.823 22.405 -64.754 1.00 89.25 297 LYS A N 1
ATOM 2434 C CA . LYS A 1 297 ? 54.998 23.220 -65.112 1.00 89.25 297 LYS A CA 1
ATOM 2435 C C . LYS A 1 297 ? 56.137 22.375 -65.675 1.00 89.25 297 LYS A C 1
ATOM 2437 O O . LYS A 1 297 ? 56.719 22.726 -66.700 1.00 89.25 297 LYS A O 1
ATOM 2442 N N . LYS A 1 298 ? 56.454 21.251 -65.025 1.00 86.81 298 LYS A N 1
ATOM 2443 C CA . LYS A 1 298 ? 57.501 20.335 -65.500 1.00 86.81 298 LYS A CA 1
ATOM 2444 C C . LYS A 1 298 ? 57.140 19.707 -66.842 1.00 86.81 298 LYS A C 1
ATOM 2446 O O . LYS A 1 298 ? 58.010 19.552 -67.692 1.00 86.81 298 LYS A O 1
ATOM 2451 N N . ASN A 1 299 ? 55.869 19.394 -67.064 1.00 87.75 299 ASN A N 1
ATOM 2452 C CA . ASN A 1 299 ? 55.399 18.863 -68.337 1.00 87.75 299 ASN A CA 1
ATOM 2453 C C . ASN A 1 299 ? 55.528 19.904 -69.465 1.00 87.75 299 ASN A C 1
ATOM 2455 O O . ASN A 1 299 ? 55.929 19.571 -70.580 1.00 87.75 299 ASN A O 1
ATOM 2459 N N . ASP A 1 300 ? 55.275 21.180 -69.173 1.00 86.69 300 ASP A N 1
ATOM 2460 C CA . ASP A 1 300 ? 55.500 22.272 -70.122 1.00 86.69 300 ASP A CA 1
ATOM 2461 C C . ASP A 1 300 ? 56.989 22.510 -70.416 1.00 86.69 300 ASP A C 1
ATOM 2463 O O . ASP A 1 300 ? 57.354 22.742 -71.572 1.00 86.69 300 ASP A O 1
ATOM 2467 N N . GLU A 1 301 ? 57.866 22.401 -69.412 1.00 87.94 301 GLU A N 1
ATOM 2468 C CA . GLU A 1 301 ? 59.325 22.411 -69.605 1.00 87.94 301 GLU A CA 1
ATOM 2469 C C . GLU A 1 301 ? 59.780 21.257 -70.510 1.00 87.94 301 GLU A C 1
ATOM 2471 O O . GLU A 1 301 ? 60.525 21.483 -71.465 1.00 87.94 301 GLU A O 1
ATOM 2476 N N . ILE A 1 302 ? 59.279 20.039 -70.276 1.00 83.31 302 ILE A N 1
ATOM 2477 C CA . ILE A 1 302 ? 59.560 18.870 -71.122 1.00 83.31 302 ILE A CA 1
ATOM 2478 C C . ILE A 1 302 ? 59.088 19.125 -72.556 1.00 83.31 302 ILE A C 1
ATOM 2480 O O . ILE A 1 302 ? 59.866 18.952 -73.489 1.00 83.31 302 ILE A O 1
ATOM 2484 N N . LYS A 1 303 ? 57.860 19.619 -72.761 1.00 84.06 303 LYS A N 1
ATOM 2485 C CA . LYS A 1 303 ? 57.349 19.957 -74.103 1.00 84.06 303 LYS A CA 1
ATOM 2486 C C . LYS A 1 303 ? 58.188 21.024 -74.813 1.00 84.06 303 LYS A C 1
ATOM 2488 O O . LYS A 1 303 ? 58.260 21.009 -76.043 1.00 84.06 303 LYS A O 1
ATOM 2493 N N . LYS A 1 304 ? 58.776 21.978 -74.083 1.00 84.06 304 LYS A N 1
ATOM 2494 C CA . LYS A 1 304 ? 59.702 22.978 -74.649 1.00 84.06 304 LYS A CA 1
ATOM 2495 C C . LYS A 1 304 ? 61.029 22.335 -75.054 1.00 84.06 304 LYS A C 1
ATOM 2497 O O . LYS A 1 304 ? 61.488 22.567 -76.169 1.00 84.06 304 LYS A O 1
ATOM 2502 N N . LEU A 1 305 ? 61.601 21.487 -74.198 1.00 81.12 305 LEU A N 1
ATOM 2503 C CA . LEU A 1 305 ? 62.837 20.752 -74.487 1.00 81.12 305 LEU A CA 1
ATOM 2504 C C . LEU A 1 305 ? 62.670 19.784 -75.665 1.00 81.12 305 LEU A C 1
ATOM 2506 O O . LEU A 1 305 ? 63.511 19.763 -76.558 1.00 81.12 305 LEU A O 1
ATOM 2510 N N . SER A 1 306 ? 61.565 19.037 -75.731 1.00 79.50 306 SER A N 1
ATOM 2511 C CA . SER A 1 306 ? 61.269 18.141 -76.856 1.00 79.50 306 SER A CA 1
ATOM 2512 C C . SER A 1 306 ? 61.150 18.893 -78.183 1.00 79.50 306 SER A C 1
ATOM 2514 O O . SER A 1 306 ? 61.629 18.399 -79.201 1.00 79.50 306 SER A O 1
ATOM 2516 N N . ARG A 1 307 ? 60.572 20.104 -78.181 1.00 77.75 307 ARG A N 1
ATOM 2517 C CA . ARG A 1 307 ? 60.539 20.975 -79.368 1.00 77.75 307 ARG A CA 1
ATOM 2518 C C . ARG A 1 307 ? 61.938 21.437 -79.776 1.00 77.75 307 ARG A C 1
ATOM 2520 O O . ARG A 1 307 ? 62.275 21.332 -80.947 1.00 77.75 307 ARG A O 1
ATOM 2527 N N . ALA A 1 308 ? 62.765 21.860 -78.820 1.00 75.75 308 ALA A N 1
ATOM 2528 C CA . ALA A 1 308 ? 64.148 22.257 -79.089 1.00 75.75 308 ALA A CA 1
ATOM 2529 C C . ALA A 1 308 ? 64.990 21.108 -79.680 1.00 75.75 308 ALA A C 1
ATOM 2531 O O . ALA A 1 308 ? 65.747 21.321 -80.623 1.00 75.75 308 ALA A O 1
ATOM 2532 N N . ILE A 1 309 ? 64.818 19.880 -79.177 1.00 74.69 309 ILE A N 1
ATOM 2533 C CA . ILE A 1 309 ? 65.486 18.681 -79.710 1.00 74.69 309 ILE A CA 1
ATOM 2534 C C . ILE A 1 309 ? 65.015 18.370 -81.137 1.00 74.69 309 ILE A C 1
ATOM 2536 O O . ILE A 1 309 ? 65.838 18.040 -81.989 1.00 74.69 309 ILE A O 1
ATOM 2540 N N . HIS A 1 310 ? 63.715 18.488 -81.423 1.00 67.56 310 HIS A N 1
ATOM 2541 C CA . HIS A 1 310 ? 63.198 18.273 -82.777 1.00 67.56 310 HIS A CA 1
ATOM 2542 C C . HIS A 1 310 ? 63.741 19.304 -83.775 1.00 67.56 310 HIS A C 1
ATOM 2544 O O . HIS A 1 310 ? 64.202 18.916 -84.845 1.00 67.56 310 HIS A O 1
ATOM 2550 N N . SER A 1 311 ? 63.799 20.583 -83.396 1.00 65.88 311 SER A N 1
ATOM 2551 C CA . SER A 1 311 ? 64.389 21.638 -84.231 1.00 65.88 311 SER A CA 1
ATOM 2552 C C . SER A 1 311 ? 65.898 21.457 -84.450 1.00 65.88 311 SER A C 1
ATOM 2554 O O . SER A 1 311 ? 66.393 21.735 -85.538 1.00 65.88 311 SER A O 1
ATOM 2556 N N . ALA A 1 312 ? 66.637 20.934 -83.464 1.00 59.50 312 ALA A N 1
ATOM 2557 C CA . ALA A 1 312 ? 68.055 20.596 -83.623 1.00 59.50 312 ALA A CA 1
ATOM 2558 C C . ALA A 1 312 ? 68.286 19.402 -84.571 1.00 59.50 312 ALA A C 1
ATOM 2560 O O . ALA A 1 312 ? 69.342 19.296 -85.190 1.00 59.50 312 ALA A O 1
ATOM 2561 N N . ARG A 1 313 ? 67.297 18.509 -84.711 1.00 53.25 313 ARG A N 1
ATOM 2562 C CA . ARG A 1 313 ? 67.360 17.335 -85.594 1.00 53.25 313 ARG A CA 1
ATOM 2563 C C . ARG A 1 313 ? 67.033 17.663 -87.056 1.00 53.25 313 ARG A C 1
ATOM 2565 O O . ARG A 1 313 ? 67.501 16.958 -87.941 1.00 53.25 313 ARG A O 1
ATOM 2572 N N . GLU A 1 314 ? 66.280 18.731 -87.310 1.00 53.28 314 GLU A N 1
ATOM 2573 C CA . GLU A 1 314 ? 65.931 19.204 -88.662 1.00 53.28 314 GLU A CA 1
ATOM 2574 C C . GLU A 1 314 ? 66.975 20.172 -89.261 1.00 53.28 314 GLU A C 1
ATOM 2576 O O . GLU A 1 314 ? 66.907 20.487 -90.446 1.00 53.28 314 GLU A O 1
ATOM 2581 N N . GLY A 1 315 ? 67.978 20.601 -88.480 1.00 48.16 315 GLY A N 1
ATOM 2582 C CA . GLY A 1 315 ? 69.006 21.569 -88.895 1.00 48.16 315 GLY A CA 1
ATOM 2583 C C . GLY A 1 315 ? 70.432 21.033 -89.104 1.00 48.16 315 GLY A C 1
ATOM 2584 O O . GLY A 1 315 ? 71.344 21.840 -89.251 1.00 48.16 315 GLY A O 1
ATOM 2585 N N . GLY A 1 316 ? 70.673 19.716 -89.094 1.00 39.81 316 GLY A N 1
ATOM 2586 C CA . GLY A 1 316 ? 72.037 19.159 -89.088 1.00 39.81 316 GLY A CA 1
ATOM 2587 C C . GLY A 1 316 ? 72.343 18.165 -90.208 1.00 39.81 316 GLY A C 1
ATOM 2588 O O . GLY A 1 316 ? 72.100 16.970 -90.054 1.00 39.81 316 GLY A O 1
ATOM 2589 N N . GLN A 1 317 ? 72.952 18.651 -91.296 1.00 37.12 317 GLN A N 1
ATOM 2590 C CA . GLN A 1 317 ? 73.802 17.852 -92.188 1.00 37.12 317 GLN A CA 1
ATOM 2591 C C . GLN A 1 317 ? 75.094 17.409 -91.467 1.00 37.12 317 GLN A C 1
ATOM 2593 O O . GLN A 1 317 ? 75.587 18.059 -90.549 1.00 37.12 317 GLN A O 1
ATOM 2598 N N . SER A 1 318 ? 75.618 16.271 -91.914 1.00 40.94 318 SER A N 1
ATOM 2599 C CA . SER A 1 318 ? 76.739 15.463 -91.411 1.00 40.94 318 SER A CA 1
ATOM 2600 C C . SER A 1 318 ? 78.116 16.137 -91.287 1.00 40.94 318 SER A C 1
ATOM 2602 O O . SER A 1 318 ? 78.563 16.734 -92.261 1.00 40.94 318 SER A O 1
ATOM 2604 N N . VAL A 1 319 ? 78.857 15.839 -90.202 1.00 34.66 319 VAL A N 1
ATOM 2605 C CA . VAL A 1 319 ? 80.339 15.673 -90.140 1.00 34.66 319 VAL A CA 1
ATOM 2606 C C . VAL A 1 319 ? 80.649 14.697 -88.978 1.00 34.66 319 VAL A C 1
ATOM 2608 O O . VAL A 1 319 ? 80.217 14.938 -87.859 1.00 34.66 319 VAL A O 1
ATOM 2611 N N . SER A 1 320 ? 81.055 13.448 -89.240 1.00 34.28 320 SER A N 1
ATOM 2612 C CA . SER A 1 320 ? 82.425 12.880 -89.263 1.00 34.28 320 SER A CA 1
ATOM 2613 C C . SER A 1 320 ? 83.225 12.889 -87.938 1.00 34.28 320 SER A C 1
ATOM 2615 O O . SER A 1 320 ? 83.263 13.859 -87.196 1.00 34.28 320 SER A O 1
ATOM 2617 N N . THR A 1 321 ? 83.867 11.742 -87.700 1.00 42.34 321 THR A N 1
ATOM 2618 C CA . THR A 1 321 ? 84.553 11.160 -86.527 1.00 42.34 321 THR A CA 1
ATOM 2619 C C . THR A 1 321 ? 85.731 11.933 -85.909 1.00 42.34 321 THR A C 1
ATOM 2621 O O . THR A 1 321 ? 86.610 12.363 -86.648 1.00 42.34 321 THR A O 1
ATOM 2624 N N . ASN A 1 322 ? 85.829 11.945 -84.567 1.00 33.88 322 ASN A N 1
ATOM 2625 C CA . ASN A 1 322 ? 86.830 11.254 -83.706 1.00 33.88 322 ASN A CA 1
ATOM 2626 C C . ASN A 1 322 ? 87.224 12.038 -82.433 1.00 33.88 322 ASN A C 1
ATOM 2628 O O . ASN A 1 322 ? 87.569 13.209 -82.517 1.00 33.88 322 ASN A O 1
ATOM 2632 N N . ALA A 1 323 ? 87.296 11.293 -81.313 1.00 34.19 323 ALA A N 1
ATOM 2633 C CA . ALA A 1 323 ? 87.831 11.642 -79.981 1.00 34.19 323 ALA A CA 1
ATOM 2634 C C . ALA A 1 323 ? 87.090 12.795 -79.255 1.00 34.19 323 ALA A C 1
ATOM 2636 O O . ALA A 1 323 ? 86.694 13.773 -79.860 1.00 34.19 323 ALA A O 1
ATOM 2637 N N . GLN A 1 324 ? 86.804 12.780 -77.952 1.00 33.78 324 GLN A N 1
ATOM 2638 C CA . GLN A 1 324 ? 87.511 12.203 -76.812 1.00 33.78 324 GLN A CA 1
ATOM 2639 C C . GLN A 1 324 ? 86.506 12.125 -75.641 1.00 33.78 324 GLN A C 1
ATOM 2641 O O . GLN A 1 324 ? 85.891 13.129 -75.290 1.00 33.78 324 GLN A O 1
ATOM 2646 N N . LEU A 1 325 ? 86.286 10.940 -75.065 1.00 32.97 325 LEU A N 1
ATOM 2647 C CA . LEU A 1 325 ? 85.397 10.743 -73.910 1.00 32.97 325 LEU A CA 1
ATOM 2648 C C . LEU A 1 325 ? 86.044 11.311 -72.634 1.00 32.97 325 LEU A C 1
ATOM 2650 O O . LEU A 1 325 ? 87.103 10.813 -72.245 1.00 32.97 325 LEU A O 1
ATOM 2654 N N . PRO A 1 326 ? 85.419 12.260 -71.913 1.00 37.59 326 PRO A N 1
ATOM 2655 C CA . PRO A 1 326 ? 85.741 12.473 -70.514 1.00 37.59 326 PRO A CA 1
ATOM 2656 C C . PRO A 1 326 ? 85.067 11.364 -69.704 1.00 37.59 326 PRO A C 1
ATOM 2658 O O . PRO A 1 326 ? 83.849 11.182 -69.758 1.00 37.59 326 PRO A O 1
ATOM 2661 N N . MET A 1 327 ? 85.874 10.616 -68.951 1.00 41.03 327 MET A N 1
ATOM 2662 C CA . MET A 1 327 ? 85.395 9.713 -67.911 1.00 41.03 327 MET A CA 1
ATOM 2663 C C . MET A 1 327 ? 84.534 10.490 -66.909 1.00 41.03 327 MET A C 1
ATOM 2665 O O . MET A 1 327 ? 85.058 11.159 -66.022 1.00 41.03 327 MET A O 1
ATOM 2669 N N . PHE A 1 328 ? 83.213 10.360 -67.015 1.00 35.25 328 PHE A N 1
ATOM 2670 C CA . PHE A 1 328 ? 82.325 10.637 -65.896 1.00 35.25 328 PHE A CA 1
ATOM 2671 C C . PHE A 1 328 ? 82.233 9.376 -65.048 1.00 35.25 328 PHE A C 1
ATOM 2673 O O . PHE A 1 328 ? 81.615 8.375 -65.414 1.00 35.25 328 PHE A O 1
ATOM 2680 N N . SER A 1 329 ? 82.929 9.434 -63.918 1.00 34.59 329 SER A N 1
ATOM 2681 C CA . SER A 1 329 ? 82.885 8.448 -62.857 1.00 34.59 329 SER A CA 1
ATOM 2682 C C . SER A 1 329 ? 81.448 8.270 -62.369 1.00 34.59 329 SER A C 1
ATOM 2684 O O . SER A 1 329 ? 80.782 9.184 -61.882 1.00 34.59 329 SER A O 1
ATOM 2686 N N . CYS A 1 330 ? 80.973 7.040 -62.504 1.00 34.22 330 CYS A N 1
ATOM 2687 C CA . CYS A 1 330 ? 79.776 6.545 -61.858 1.00 34.22 330 CYS A CA 1
ATOM 2688 C C . CYS A 1 330 ? 79.972 6.608 -60.335 1.00 34.22 330 CYS A C 1
ATOM 2690 O O . CYS A 1 330 ? 80.587 5.725 -59.741 1.00 34.22 330 CYS A O 1
ATOM 2692 N N . VAL A 1 331 ? 79.450 7.652 -59.688 1.00 34.94 331 VAL A N 1
ATOM 2693 C CA . VAL A 1 331 ? 79.239 7.664 -58.235 1.00 34.94 331 VAL A CA 1
ATOM 2694 C C . VAL A 1 331 ? 77.792 7.255 -57.974 1.00 34.94 331 VAL A C 1
ATOM 2696 O O . VAL A 1 331 ? 76.944 8.047 -57.569 1.00 34.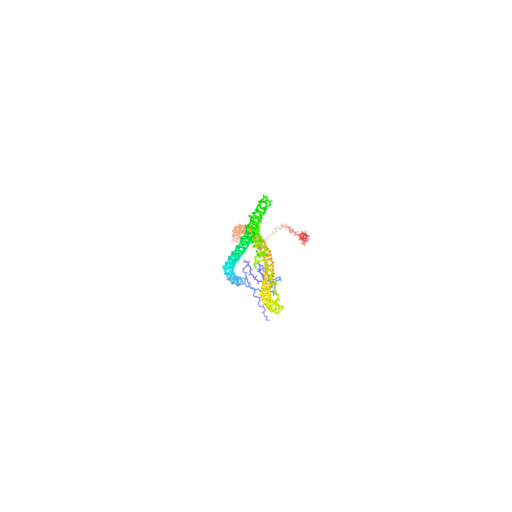94 331 VAL A O 1
ATOM 2699 N N . CYS A 1 332 ? 77.495 5.974 -58.193 1.00 34.97 332 CYS A N 1
ATOM 2700 C CA . CYS A 1 332 ? 76.382 5.327 -57.510 1.00 34.97 332 CYS A CA 1
ATOM 2701 C C . CYS A 1 332 ? 76.759 5.193 -56.032 1.00 34.97 332 CYS A C 1
ATOM 2703 O O . CYS A 1 332 ? 77.277 4.165 -55.594 1.00 34.97 332 CYS A O 1
ATOM 2705 N N . ARG A 1 333 ? 76.501 6.240 -55.240 1.00 33.69 333 ARG A N 1
ATOM 2706 C CA . ARG A 1 333 ? 76.517 6.122 -53.782 1.00 33.69 3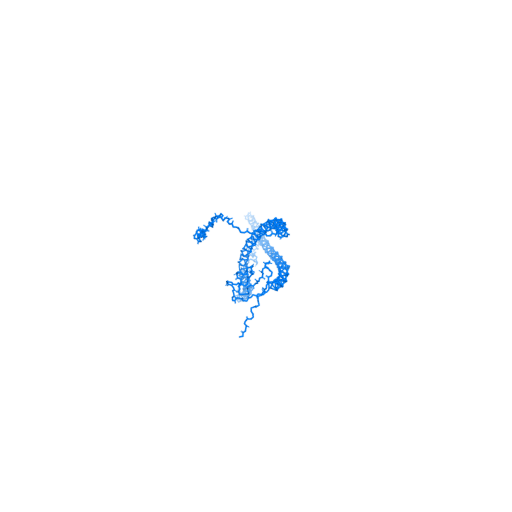33 ARG A CA 1
ATOM 2707 C C . ARG A 1 333 ? 75.325 5.253 -53.382 1.00 33.69 333 ARG A C 1
ATOM 2709 O O . ARG A 1 333 ? 74.207 5.732 -53.222 1.00 33.69 333 ARG A O 1
ATOM 2716 N N . ARG A 1 334 ? 75.578 3.948 -53.266 1.00 37.12 334 ARG A N 1
ATOM 2717 C CA . ARG A 1 334 ? 74.762 3.009 -52.493 1.00 37.12 334 ARG A CA 1
ATOM 2718 C C . ARG A 1 334 ? 74.565 3.599 -51.101 1.00 37.12 334 ARG A C 1
ATOM 2720 O O . ARG A 1 334 ? 75.498 3.616 -50.306 1.00 37.12 334 ARG A O 1
ATOM 2727 N N . VAL A 1 335 ? 73.352 4.043 -50.801 1.00 32.12 335 VAL A N 1
ATOM 2728 C CA . VAL A 1 335 ? 72.864 4.048 -49.424 1.00 32.12 335 VAL A CA 1
ATOM 2729 C C . VAL A 1 335 ? 72.201 2.691 -49.232 1.00 32.12 335 VAL A C 1
ATOM 2731 O O . VAL A 1 335 ? 71.023 2.509 -49.525 1.00 32.12 335 VAL A O 1
ATOM 2734 N N . TYR A 1 336 ? 72.992 1.705 -48.809 1.00 35.22 336 TYR A N 1
ATOM 2735 C CA . TYR A 1 336 ? 72.435 0.569 -48.088 1.00 35.22 336 TYR A CA 1
ATOM 2736 C C . TYR A 1 336 ? 72.074 1.087 -46.696 1.00 35.22 336 TYR A C 1
ATOM 2738 O O . TYR A 1 336 ? 72.935 1.178 -45.830 1.00 35.22 336 TYR A O 1
ATOM 2746 N N . ALA A 1 337 ? 70.814 1.467 -46.498 1.00 31.55 337 ALA A N 1
ATOM 2747 C CA . ALA A 1 337 ? 70.221 1.370 -45.174 1.00 31.55 337 ALA A CA 1
ATOM 2748 C C . ALA A 1 337 ? 69.774 -0.088 -45.032 1.00 31.55 337 ALA A C 1
ATOM 2750 O O . ALA A 1 337 ? 68.805 -0.525 -45.658 1.00 31.55 337 ALA A O 1
ATOM 2751 N N . THR A 1 338 ? 70.565 -0.867 -44.303 1.00 36.09 338 THR A N 1
ATOM 2752 C CA . THR A 1 338 ? 70.210 -2.211 -43.865 1.00 36.09 338 THR A CA 1
ATOM 2753 C C . THR A 1 338 ? 68.918 -2.153 -43.057 1.00 36.09 338 THR A C 1
ATOM 2755 O O . THR A 1 338 ? 68.685 -1.274 -42.228 1.00 36.09 338 THR A O 1
ATOM 2758 N N . ARG A 1 339 ? 68.042 -3.111 -43.340 1.00 39.66 339 ARG A N 1
ATOM 2759 C CA . ARG A 1 339 ? 66.745 -3.320 -42.702 1.00 39.66 339 ARG A CA 1
ATOM 2760 C C . ARG A 1 339 ? 66.935 -3.999 -41.337 1.00 39.66 339 ARG A C 1
ATOM 2762 O O . ARG A 1 339 ? 66.352 -5.050 -41.116 1.00 39.66 339 ARG A O 1
ATOM 2769 N N . GLU A 1 340 ? 67.760 -3.424 -40.461 1.00 42.25 340 GLU A N 1
ATOM 2770 C CA . GLU A 1 340 ? 67.981 -3.936 -39.093 1.00 42.25 340 GLU A CA 1
ATOM 2771 C C . GLU A 1 340 ? 67.874 -2.877 -37.977 1.00 42.25 340 GLU A C 1
ATOM 2773 O O . GLU A 1 340 ? 67.650 -3.258 -36.836 1.00 42.25 340 GLU A O 1
ATOM 2778 N N . ASP A 1 341 ? 67.824 -1.572 -38.274 1.00 38.06 341 ASP A N 1
ATOM 2779 C CA . ASP A 1 341 ? 67.697 -0.531 -37.226 1.00 38.06 341 ASP A CA 1
ATOM 2780 C C . ASP A 1 341 ? 66.263 -0.013 -36.973 1.00 38.06 341 ASP A C 1
ATOM 2782 O O . ASP A 1 341 ? 66.061 0.991 -36.295 1.00 38.06 341 ASP A O 1
ATOM 2786 N N . LEU A 1 342 ? 65.226 -0.694 -37.475 1.00 39.62 342 LEU A N 1
ATOM 2787 C CA . LEU A 1 342 ? 63.815 -0.321 -37.231 1.00 39.62 342 LEU A CA 1
ATOM 2788 C C . LEU A 1 342 ? 62.995 -1.388 -36.488 1.00 39.62 342 LEU A C 1
ATOM 2790 O O . LEU A 1 342 ? 61.769 -1.300 -36.445 1.00 39.62 342 LEU A O 1
ATOM 2794 N N . VAL A 1 343 ? 63.655 -2.375 -35.871 1.00 45.47 343 VAL A N 1
ATOM 2795 C CA . VAL A 1 343 ? 62.982 -3.420 -35.070 1.00 45.47 343 VAL A CA 1
ATOM 2796 C C . VAL A 1 343 ? 62.976 -3.127 -33.562 1.00 45.47 343 VAL A C 1
ATOM 2798 O O . VAL A 1 343 ? 62.208 -3.743 -32.834 1.00 45.47 343 VAL A O 1
ATOM 2801 N N . ASN A 1 344 ? 63.687 -2.111 -33.070 1.00 43.16 344 ASN A N 1
ATOM 2802 C CA . ASN A 1 344 ? 63.671 -1.773 -31.643 1.00 43.16 344 ASN A CA 1
ATOM 2803 C C . ASN A 1 344 ? 63.060 -0.397 -31.379 1.00 43.16 344 ASN A C 1
ATOM 2805 O O . ASN A 1 344 ? 63.781 0.560 -31.149 1.00 43.16 344 ASN A O 1
ATOM 2809 N N . HIS A 1 345 ? 61.726 -0.306 -31.406 1.00 41.56 345 HIS A N 1
ATOM 2810 C CA . HIS A 1 345 ? 60.947 0.538 -30.484 1.00 41.56 345 HIS A CA 1
ATOM 2811 C C . HIS A 1 345 ? 59.438 0.353 -30.719 1.00 41.56 345 HIS A C 1
ATOM 2813 O O . HIS A 1 345 ? 58.795 1.174 -31.370 1.00 41.56 345 HIS A O 1
ATOM 2819 N N . LYS A 1 346 ? 58.862 -0.722 -30.162 1.00 37.53 346 LYS A N 1
ATOM 2820 C CA . LYS A 1 346 ? 57.535 -0.713 -29.505 1.00 37.53 346 LYS A CA 1
ATOM 2821 C C . LYS A 1 346 ? 57.198 -2.084 -28.907 1.00 37.53 346 LYS A C 1
ATOM 2823 O O . LYS A 1 346 ? 56.272 -2.767 -29.321 1.00 37.53 346 LYS A O 1
ATOM 2828 N N . THR A 1 347 ? 57.918 -2.427 -27.849 1.00 47.06 347 THR A N 1
ATOM 2829 C CA . THR A 1 347 ? 57.429 -3.316 -26.789 1.00 47.06 347 THR A CA 1
ATOM 2830 C C . THR A 1 347 ? 57.675 -2.632 -25.448 1.00 47.06 347 THR A C 1
ATOM 2832 O O . THR A 1 347 ? 58.696 -2.801 -24.795 1.00 47.06 347 THR A O 1
ATOM 2835 N N . ARG A 1 348 ? 56.716 -1.790 -25.068 1.00 32.94 348 ARG A N 1
ATOM 2836 C CA . ARG A 1 348 ? 56.382 -1.446 -23.679 1.00 32.94 348 ARG A CA 1
ATOM 2837 C C . ARG A 1 348 ? 54.873 -1.201 -23.690 1.00 32.94 348 ARG A C 1
ATOM 2839 O O . ARG A 1 348 ? 54.420 -0.195 -24.220 1.00 32.94 348 ARG A O 1
ATOM 2846 N N . SER A 1 349 ? 54.103 -2.283 -23.602 1.00 34.56 349 SER A N 1
ATOM 2847 C CA . SER A 1 349 ? 53.566 -2.839 -22.351 1.00 34.56 349 SER A CA 1
ATOM 2848 C C . SER A 1 349 ? 52.549 -1.892 -21.715 1.00 34.56 349 SER A C 1
ATOM 2850 O O . SER A 1 349 ? 52.911 -0.962 -20.998 1.00 34.56 349 SER A O 1
ATOM 2852 N N . GLY A 1 350 ? 51.272 -2.174 -21.964 1.00 41.09 350 GLY A N 1
ATOM 2853 C CA . GLY A 1 350 ? 50.272 -2.029 -20.917 1.00 41.09 350 GLY A CA 1
ATOM 2854 C C . GLY A 1 350 ? 50.382 -3.234 -19.980 1.00 41.09 350 GLY A C 1
ATOM 2855 O O . GLY A 1 350 ? 50.502 -4.358 -20.466 1.00 41.09 350 GLY A O 1
ATOM 2856 N N . CYS A 1 351 ? 50.441 -2.953 -18.678 1.00 34.22 351 CYS A N 1
ATOM 2857 C CA . CYS A 1 351 ? 49.951 -3.743 -17.540 1.00 34.22 351 CYS A CA 1
ATOM 2858 C C . CYS A 1 351 ? 50.476 -3.090 -16.251 1.00 34.22 351 CYS A C 1
ATOM 2860 O O . CYS A 1 351 ? 51.549 -3.442 -15.766 1.00 34.22 351 CYS A O 1
ATOM 2862 N N . MET A 1 352 ? 49.763 -2.073 -15.771 1.00 36.66 352 MET A N 1
ATOM 2863 C CA . MET A 1 352 ? 49.057 -2.042 -14.483 1.00 36.66 352 MET A CA 1
ATOM 2864 C C . MET A 1 352 ? 48.077 -0.874 -14.510 1.00 36.66 352 MET A C 1
ATOM 2866 O O . MET A 1 352 ? 48.456 0.177 -15.078 1.00 36.66 352 MET A O 1
#

Radius of gyration: 63.64 Å; chains: 1; bounding box: 140×51×181 Å

pLDDT: mean 72.68, std 18.93, range [27.34, 93.56]

Secondary structure (DSSP, 8-state):
-----------SS---EEEGGGTEEE--HHHHTTTTTTS-EEEHHHHHHHHHHHHHHHHHHHHHHHHHHHHHHHHIIIIIIIHHHHHHHHHHHHHHHHHHHHHHHHHHHHHHHHHHHHHHHHHHHHHHHHHHHHHHHHHHHHHHHHHHHHHHTT---HHHHHHHHHHHHHHHHHHHTS-SS-TTTS----S-HHHHHHHHHHHHHHHHHHHHHHHHHHHHHHHHHHHHHHHHHHHHHHHHHHHHHHHHHHHHHHHHHHHHHHHHHHHHHHHHHHHHHHHHHHHHHHHHHHHHHHHHHHHHHHHHHHHHHHHHHHS-----------------------TTTTSSS-------

Organism: Mytilus edulis (NCBI:txid6550)

Sequence (352 aa):
MNRTEHIIIMNVNKFYAQCVSTDMVRFQLKCVTSTHYTHPFSEITEIVVKERQKAKENIEELKLKIDAISTLQEKVKTTHFEQLHAKSKQCIEHIEFVSKDLQSCIESKRSIKATEVEDNEKNEQENLKAFVDNTDSVHKQYTQILSELENVLLEKHDVTFYSSYRSIDSDIQTLVNIPEEPEEAQIPIFKDKFLYQEVQDYMESKIDNRLCQNCSVQKMKIEDLQSEITKCKELQRDLEKKDDELGKLSNDMLSLELDKLNMQSKYTNLKNSTYQKDAENKKLADKIKTLNKDLEKKNDEIKKLSRAIHSAREGGQSVSTNAQLPMFSCVCRRVYATREDLVNHKTRSGCM

Foldseek 3Di:
DDPPPPPPPDDPDWDWKAFPVVRDIDTDPCCCVPVVVPTDIDDPVVVVVVVVVVVVVVVVVVVVVVVVVVVVVVCCVPVPVVVVVVVVVVVVVVVVVVVVVVVVVVVVVVVVVVVVVVVVVVVVVVVVVVVVVVVVVLVVLVVVLVVLVVVLVVDDDPVVSVVSVVVSVVSVVVSVPPDPDDPVPDPDPPPDPVVCVVVVVVVCVVVCVVCVVVVVVVVVVVVVVVVVVVVVVVVVVVVVVVVVVVVVVVVVVVVVVVVVVVVVVVVVVVVVVVVVVVVVVVVVVVVVVVVVVVVVVVVVVVVVVVVVVVVVVVPDDDDDDDDDDDDPDPPPPDPPPDPPVPPPDDPDDDDD